Protein AF-A0A1J3FW39-F1 (afdb_monomer)

Organism: Noccaea caerulescens (NCBI:txid107243)

Solvent-accessible surface area (backbone atoms only — not comparable to full-atom values): 10938 Å² total; per-residue (Å²): 144,74,58,67,69,56,60,63,45,53,84,70,41,49,88,40,21,67,57,23,37,51,48,13,50,53,24,46,54,50,24,73,74,44,86,50,62,70,60,21,48,51,24,25,51,52,12,33,52,25,8,51,48,14,24,65,46,36,65,78,41,70,64,13,38,53,13,20,40,52,26,17,51,34,24,38,55,45,16,66,74,68,71,38,56,72,30,16,56,52,14,31,54,31,14,52,55,32,71,70,40,75,65,54,78,41,83,91,32,52,65,60,50,53,52,26,50,54,50,26,53,52,22,53,52,52,40,56,54,55,62,58,64,70,73,77,80,83,87,82,80,89,82,81,89,79,94,69,96,74,76,82,74,77,45,73,65,55,51,49,51,55,52,58,70,69,48,52,77,63,58,50,46,58,76,64,54,66,58,62,65,61,50,50,48,51,44,44,75,75,39,36,75,58,50,48,68,76,73,104

InterPro domains:
  IPR006866 Domain of unknown function DUF627, N-terminal [PF04781] (3-102)

Radius of gyration: 20.92 Å; Cα contacts (8 Å, |Δi|>4): 191; chains: 1; bounding box: 39×50×68 Å

Foldseek 3Di:
DPPVVVVVVLLQALVNLVVLLVQLVVLCVVLVVDPDLVSSLVSLVSSLVSLVSSCVSPVQDPSVLSSLLSNLVSLVVNCVSVVDLVSLVVSLVSLVSSLPRPVCVDPVNVVSVVSSVVSNVVSVVSNVVSVVVVPPPDDDDDDDDDDDDDDDPCPVVNVVVVVVVPDDPVRVVVVVPPVVVVVVVCCCVPCVVVVVVVPD

Secondary structure (DSSP, 8-state):
--SHHHHHHHTT-GGGHHHHHHHHHHHHHHHHH---HHHHHHHHHHHHHHHHHHHHHSTTSHHHHHHHHHHHHHHHHHHHHHT-HHHHHHHHHHHHHHHT-GGGGSGGGHHHHHHHHHHHHHHHHHHHHHHHHTTS-------------------HHHHHHHHHHHS-HHHHHHHH---HHHHHHHHHHHHHHHHHHHH-

pLDDT: mean 73.16, std 20.88, range [29.2, 98.25]

Mean predicted aligned error: 15.65 Å

Sequence (200 aa):
QTTEKTISAHGVNQLCSPHHLLQGEIFSDLAKKTEMKDIKCIYLFASIDAYSTCARLCPESLDAVKSLYGCARSLVDLGDELLMGKFYEKAVCKARRGLSLEVLKHQETCHLETQLKALMDLALGKIKIDGNAAVTVADTSSLANQMESGKKEDSSIDRLKKFWAKLDGKSKKELLVVDSKDLVNYIQNQFGDRVKRHFG

Nearest PDB structures (foldseek):
  7v6p-assembly1_A-2  TM=4.236E-01  e=1.534E-02  Homo sapiens
  7ue2-assembly1_A  TM=5.055E-01  e=1.812E+00  synthetic construct

Structure (mmCIF, N/CA/C/O backbone):
data_AF-A0A1J3FW39-F1
#
_entry.id   AF-A0A1J3FW39-F1
#
loop_
_atom_site.group_PDB
_atom_site.id
_atom_site.type_symbol
_atom_site.label_atom_id
_atom_site.label_alt_id
_atom_site.label_comp_id
_atom_site.label_asym_id
_atom_site.label_entity_id
_atom_site.label_seq_id
_atom_site.pdbx_PDB_ins_code
_atom_site.Cartn_x
_atom_site.Cartn_y
_atom_site.Cartn_z
_atom_site.occupancy
_atom_site.B_iso_or_equiv
_atom_site.auth_seq_id
_atom_site.auth_comp_id
_atom_site.auth_asym_id
_atom_site.auth_atom_id
_atom_site.pdbx_PDB_model_num
ATOM 1 N N . GLN A 1 1 ? -0.556 -33.654 -11.161 1.00 40.00 1 GLN A N 1
ATOM 2 C CA . GLN A 1 1 ? 0.014 -33.333 -9.833 1.00 40.00 1 GLN A CA 1
ATOM 3 C C . GLN A 1 1 ? 0.754 -31.995 -9.944 1.00 40.00 1 GLN A C 1
ATOM 5 O O . GLN A 1 1 ? 1.963 -31.928 -9.775 1.00 40.00 1 GLN A O 1
ATOM 10 N N . THR A 1 2 ? 0.032 -30.935 -10.330 1.00 43.62 2 THR A N 1
ATOM 11 C CA . THR A 1 2 ? 0.635 -29.762 -11.005 1.00 43.62 2 THR A CA 1
ATOM 12 C C . THR A 1 2 ? 0.120 -28.426 -10.464 1.00 43.62 2 THR A C 1
ATOM 14 O O . THR A 1 2 ? 0.403 -27.377 -11.027 1.00 43.62 2 THR A O 1
ATOM 17 N N . THR A 1 3 ? -0.643 -28.439 -9.373 1.00 51.19 3 THR A N 1
ATOM 18 C CA . THR A 1 3 ? -1.298 -27.239 -8.836 1.00 51.19 3 THR A CA 1
ATOM 19 C C . THR A 1 3 ? -0.599 -26.725 -7.580 1.00 51.19 3 THR A C 1
ATOM 21 O O . THR A 1 3 ? -0.259 -25.551 -7.527 1.00 51.19 3 THR A O 1
ATOM 24 N N . GLU A 1 4 ? -0.250 -27.584 -6.618 1.00 35.88 4 GLU A N 1
ATOM 25 C CA . GLU A 1 4 ? 0.394 -27.140 -5.366 1.00 35.88 4 GLU A CA 1
ATOM 26 C C . GLU A 1 4 ? 1.811 -26.579 -5.548 1.00 35.88 4 GLU A C 1
ATOM 28 O O . GLU A 1 4 ? 2.118 -25.512 -5.021 1.00 35.88 4 GLU A O 1
ATOM 33 N N . LYS A 1 5 ? 2.676 -27.238 -6.334 1.00 36.56 5 LYS A N 1
ATOM 34 C CA . LYS A 1 5 ? 4.047 -26.744 -6.579 1.00 36.56 5 LYS A CA 1
ATOM 35 C C . LYS A 1 5 ? 4.063 -25.413 -7.335 1.00 36.56 5 LYS A C 1
ATOM 37 O O . LYS A 1 5 ? 4.913 -24.569 -7.072 1.00 36.56 5 LYS A O 1
ATOM 42 N N . THR A 1 6 ? 3.107 -25.203 -8.233 1.00 38.84 6 THR A N 1
ATOM 43 C CA . THR A 1 6 ? 3.013 -23.996 -9.067 1.00 38.84 6 THR A CA 1
ATOM 44 C C . THR A 1 6 ? 2.452 -22.811 -8.277 1.00 38.84 6 THR A C 1
ATOM 46 O O . THR A 1 6 ? 2.928 -21.690 -8.447 1.00 38.84 6 THR A O 1
ATOM 49 N N . ILE A 1 7 ? 1.519 -23.072 -7.348 1.00 39.25 7 ILE A N 1
ATOM 50 C CA . ILE A 1 7 ? 1.029 -22.092 -6.362 1.00 39.25 7 ILE A CA 1
ATOM 51 C C . ILE A 1 7 ? 2.137 -21.739 -5.355 1.00 39.25 7 ILE A C 1
ATOM 53 O O . ILE A 1 7 ? 2.328 -20.570 -5.032 1.00 39.25 7 ILE A O 1
ATOM 57 N N . SER A 1 8 ? 2.923 -22.721 -4.9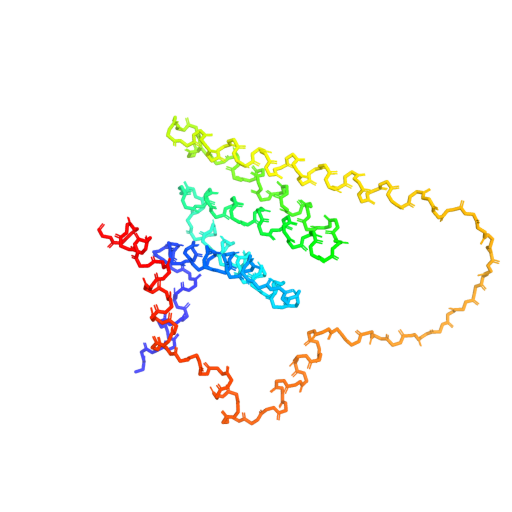02 1.00 38.97 8 SER A N 1
ATOM 58 C CA . SER A 1 8 ? 4.037 -22.498 -3.968 1.00 38.97 8 SER A CA 1
ATOM 59 C C . SER A 1 8 ? 5.196 -21.701 -4.591 1.00 38.97 8 SER A C 1
ATOM 61 O O . SER A 1 8 ? 5.814 -20.890 -3.904 1.00 38.97 8 SER A O 1
ATOM 63 N N . ALA A 1 9 ? 5.455 -21.862 -5.894 1.00 43.41 9 ALA A N 1
ATOM 64 C CA . ALA A 1 9 ? 6.489 -21.111 -6.610 1.00 43.41 9 ALA A CA 1
ATOM 65 C C . ALA A 1 9 ? 6.093 -19.654 -6.940 1.00 43.41 9 ALA A C 1
ATOM 67 O O . ALA A 1 9 ? 6.977 -18.824 -7.156 1.00 43.41 9 ALA A O 1
ATOM 68 N N . HIS A 1 10 ? 4.794 -19.318 -6.949 1.00 49.69 10 HIS A N 1
ATOM 69 C CA . HIS A 1 10 ? 4.312 -17.961 -7.261 1.00 49.69 10 HIS A CA 1
ATOM 70 C C . HIS A 1 10 ? 4.808 -16.898 -6.269 1.00 49.69 10 HIS A C 1
ATOM 72 O O . HIS A 1 10 ? 5.045 -15.765 -6.666 1.00 49.69 10 HIS A O 1
ATOM 78 N N . GLY A 1 11 ? 5.014 -17.253 -4.995 1.00 51.06 11 GLY A N 1
ATOM 79 C CA . GLY A 1 11 ? 5.425 -16.287 -3.966 1.00 51.06 11 GLY A CA 1
ATOM 80 C C . GLY A 1 11 ? 6.919 -15.939 -3.944 1.00 51.06 11 GLY A C 1
ATOM 81 O O . GLY A 1 11 ? 7.317 -15.037 -3.203 1.00 51.06 11 GLY A O 1
ATOM 82 N N . VAL A 1 12 ? 7.752 -16.663 -4.704 1.00 56.84 12 VAL A N 1
ATOM 83 C CA . VAL A 1 12 ? 9.228 -16.549 -4.660 1.00 56.84 12 VAL A CA 1
ATOM 84 C C . VAL A 1 12 ? 9.833 -16.269 -6.040 1.00 56.84 12 VAL A C 1
ATOM 86 O O . VAL A 1 12 ? 10.985 -15.852 -6.140 1.00 56.84 12 VAL A O 1
ATOM 89 N N . ASN A 1 13 ? 9.070 -16.459 -7.118 1.00 68.62 13 ASN A N 1
ATOM 90 C CA . ASN A 1 13 ? 9.534 -16.154 -8.464 1.00 68.62 13 ASN A CA 1
ATOM 91 C C . ASN A 1 13 ? 9.578 -14.636 -8.690 1.00 68.62 13 ASN A C 1
ATOM 93 O O . ASN A 1 13 ? 8.556 -13.958 -8.608 1.00 68.62 13 ASN A O 1
ATOM 97 N N . GLN A 1 14 ? 10.756 -14.107 -9.028 1.00 64.25 14 GLN A N 1
ATOM 98 C CA . GLN A 1 14 ? 10.946 -12.683 -9.321 1.00 64.25 14 GLN A CA 1
ATOM 99 C C . GLN A 1 14 ? 10.037 -12.191 -10.459 1.00 64.25 14 GLN A C 1
ATOM 101 O O . GLN A 1 14 ? 9.537 -11.070 -10.410 1.00 64.25 14 GLN A O 1
ATOM 106 N N . LEU A 1 15 ? 9.718 -13.060 -11.425 1.00 73.06 15 LEU A N 1
ATOM 107 C CA . LEU A 1 15 ? 8.803 -12.763 -12.533 1.00 73.06 15 LEU A CA 1
ATOM 108 C C . LEU A 1 15 ? 7.355 -12.505 -12.079 1.00 73.06 15 LEU A C 1
ATOM 110 O O . LEU A 1 15 ? 6.556 -11.970 -12.841 1.00 73.06 15 LEU A O 1
ATOM 114 N N . CYS A 1 16 ? 6.999 -12.857 -10.839 1.00 76.25 16 CYS A N 1
ATOM 115 C CA . CYS A 1 16 ? 5.688 -12.562 -10.263 1.00 76.25 16 CYS A CA 1
ATOM 116 C C . CYS A 1 16 ? 5.606 -11.160 -9.637 1.00 76.25 16 CYS A C 1
ATOM 118 O O . CYS A 1 16 ? 4.524 -10.749 -9.218 1.00 76.25 16 CYS A O 1
ATOM 120 N N . SER A 1 17 ? 6.711 -10.407 -9.597 1.00 76.25 17 SER A N 1
ATOM 121 C CA . SER A 1 17 ? 6.757 -9.048 -9.046 1.00 76.25 17 SER A CA 1
ATOM 122 C C . SER A 1 17 ? 5.687 -8.109 -9.642 1.00 76.25 17 SER A C 1
ATOM 124 O O . SER A 1 17 ? 4.937 -7.525 -8.853 1.00 76.25 17 SER A O 1
ATOM 126 N N . PRO A 1 18 ? 5.486 -8.028 -10.977 1.00 79.62 18 PRO A N 1
ATOM 127 C CA . PRO A 1 18 ? 4.442 -7.175 -11.557 1.00 79.62 18 PRO A CA 1
ATOM 128 C C . PRO A 1 18 ? 3.019 -7.581 -11.149 1.00 79.62 18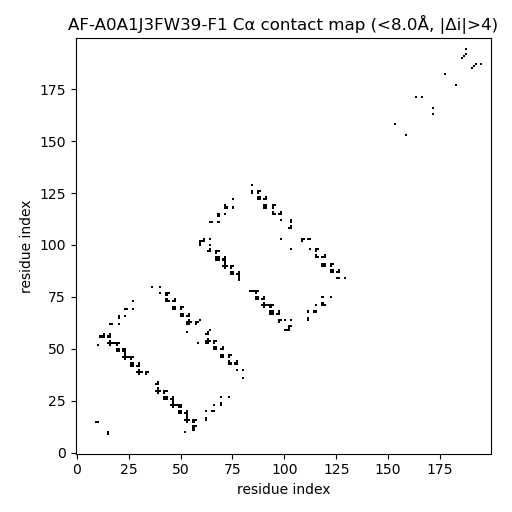 PRO A C 1
ATOM 130 O O . PRO A 1 18 ? 2.152 -6.725 -10.982 1.00 79.62 18 PRO A O 1
ATOM 133 N N . HIS A 1 19 ? 2.766 -8.877 -10.929 1.00 83.19 19 HIS A N 1
ATOM 134 C CA . HIS A 1 19 ? 1.464 -9.348 -10.446 1.00 83.19 19 HIS A CA 1
ATOM 135 C C . HIS A 1 19 ? 1.183 -8.849 -9.032 1.00 83.19 19 HIS A C 1
ATOM 137 O O . HIS A 1 19 ? 0.078 -8.396 -8.744 1.00 83.19 19 HIS A O 1
ATOM 143 N N . HIS A 1 20 ? 2.187 -8.895 -8.159 1.00 85.44 20 HIS A N 1
ATOM 144 C CA . HIS A 1 20 ? 2.065 -8.393 -6.797 1.00 85.44 20 HIS A CA 1
ATOM 145 C C . HIS A 1 20 ? 1.929 -6.866 -6.74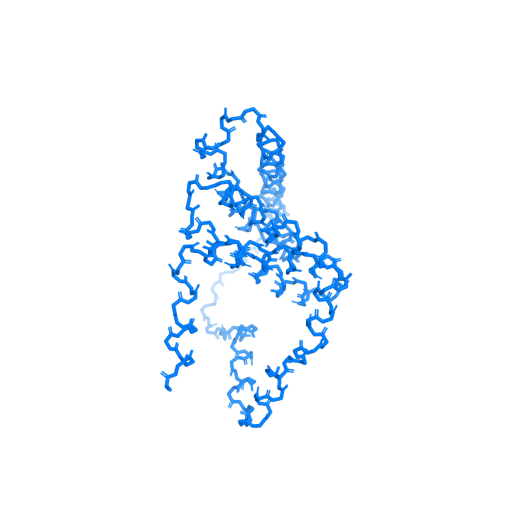4 1.00 85.44 20 HIS A C 1
ATOM 147 O O . HIS A 1 20 ? 1.168 -6.359 -5.920 1.00 85.44 20 HIS A O 1
ATOM 153 N N . LEU A 1 21 ? 2.592 -6.133 -7.647 1.00 86.25 21 LEU A N 1
ATOM 154 C CA . LEU A 1 21 ? 2.372 -4.693 -7.805 1.00 86.25 21 LEU A CA 1
ATOM 155 C C . LEU A 1 21 ? 0.907 -4.408 -8.168 1.00 86.25 21 LEU A C 1
ATOM 157 O O . LEU A 1 21 ? 0.236 -3.657 -7.462 1.00 86.25 21 LEU A O 1
ATOM 161 N N . LEU A 1 22 ? 0.388 -5.068 -9.208 1.00 86.69 22 LEU A N 1
ATOM 162 C CA . LEU A 1 22 ? -0.996 -4.898 -9.659 1.00 86.69 22 LEU A CA 1
ATOM 163 C C . LEU A 1 22 ? -2.018 -5.308 -8.586 1.00 86.69 22 LEU A C 1
ATOM 165 O O . LEU A 1 22 ? -3.021 -4.624 -8.396 1.00 86.69 22 LEU A O 1
ATOM 169 N N . GLN A 1 23 ? -1.775 -6.401 -7.859 1.00 85.62 23 GLN A N 1
ATOM 170 C CA . GLN A 1 23 ? -2.617 -6.803 -6.727 1.00 85.62 23 GLN A CA 1
ATOM 171 C C . GLN A 1 23 ? -2.670 -5.706 -5.659 1.00 85.62 23 GLN A C 1
ATOM 173 O O . GLN A 1 23 ? -3.753 -5.379 -5.172 1.00 85.62 23 GLN A O 1
ATOM 178 N N . GLY A 1 24 ? -1.521 -5.104 -5.336 1.00 88.75 24 GLY A N 1
ATOM 179 C CA . GLY A 1 24 ? -1.448 -3.958 -4.434 1.00 88.75 24 GLY A CA 1
ATOM 180 C C . GLY A 1 24 ? -2.291 -2.779 -4.919 1.00 88.75 24 GLY A C 1
ATOM 181 O O . GLY A 1 24 ? -3.056 -2.199 -4.145 1.00 88.75 24 GLY A O 1
ATOM 182 N N . GLU A 1 25 ? -2.217 -2.454 -6.211 1.00 92.75 25 GLU A N 1
ATOM 183 C CA . GLU A 1 25 ? -3.011 -1.376 -6.817 1.00 92.75 25 GLU A CA 1
ATOM 184 C C . GLU A 1 25 ? -4.513 -1.646 -6.729 1.00 92.75 25 GLU A C 1
ATOM 186 O O . GLU A 1 25 ? -5.268 -0.776 -6.288 1.00 92.75 25 GLU A O 1
ATOM 191 N N . ILE A 1 26 ? -4.939 -2.864 -7.074 1.00 90.75 26 ILE A N 1
ATOM 192 C CA . ILE A 1 26 ? -6.346 -3.278 -7.022 1.00 90.75 26 ILE A CA 1
ATOM 193 C C . ILE A 1 26 ? -6.881 -3.171 -5.595 1.00 90.75 26 ILE A C 1
ATOM 195 O O . ILE A 1 26 ? -7.941 -2.580 -5.383 1.00 90.75 26 ILE A O 1
ATOM 199 N N . PHE A 1 27 ? -6.158 -3.702 -4.606 1.00 91.75 27 PHE A N 1
ATOM 200 C CA . PHE A 1 27 ? -6.593 -3.628 -3.213 1.00 91.75 27 PHE A CA 1
ATOM 201 C C . PHE A 1 27 ? -6.604 -2.191 -2.685 1.00 91.75 27 PHE A C 1
ATOM 203 O O . PHE A 1 27 ? -7.550 -1.797 -2.006 1.00 91.75 27 PHE A O 1
ATOM 210 N N . SER A 1 28 ? -5.613 -1.373 -3.042 1.00 94.50 28 SER A N 1
ATOM 211 C CA . SER A 1 28 ? -5.602 0.047 -2.676 1.00 94.50 28 SER A CA 1
ATOM 212 C C . SER A 1 28 ? -6.797 0.803 -3.270 1.00 94.50 28 SER A C 1
ATOM 214 O O . SER A 1 28 ? -7.413 1.620 -2.586 1.00 94.50 28 SER A O 1
ATOM 216 N N . ASP A 1 29 ? -7.169 0.521 -4.519 1.00 94.50 29 ASP A N 1
ATOM 217 C CA . ASP A 1 29 ? -8.331 1.149 -5.152 1.00 94.50 29 ASP A CA 1
ATOM 218 C C . ASP A 1 29 ? -9.658 0.614 -4.591 1.00 94.50 29 ASP A C 1
ATOM 220 O O . ASP A 1 29 ? -10.600 1.388 -4.422 1.00 94.50 29 ASP A O 1
ATOM 224 N N . LEU A 1 30 ? -9.735 -0.670 -4.228 1.00 89.62 30 LEU A N 1
ATOM 225 C CA . LEU A 1 30 ? -10.886 -1.234 -3.513 1.00 89.62 30 LEU A CA 1
ATOM 226 C C . LEU A 1 30 ? -11.075 -0.589 -2.136 1.00 89.62 30 LEU A C 1
ATOM 228 O O . LEU A 1 30 ? -12.206 -0.264 -1.782 1.00 89.62 30 LEU A O 1
ATOM 232 N N . ALA A 1 31 ? -9.990 -0.336 -1.397 1.00 93.31 31 ALA A N 1
ATOM 233 C CA . ALA A 1 31 ? -10.036 0.352 -0.107 1.00 93.31 31 ALA A CA 1
ATOM 234 C C . ALA A 1 31 ? -10.666 1.752 -0.213 1.00 93.31 31 ALA A C 1
ATOM 236 O O . ALA A 1 31 ? -11.471 2.130 0.633 1.00 93.31 31 ALA A O 1
ATOM 237 N N . LYS A 1 32 ? -10.368 2.505 -1.279 1.00 94.12 32 LYS A N 1
ATOM 238 C CA . LYS A 1 32 ? -10.971 3.833 -1.503 1.00 94.12 32 LYS A CA 1
ATOM 239 C C . LYS A 1 32 ? -12.459 3.787 -1.830 1.00 94.12 32 LYS A C 1
ATOM 241 O O . LYS A 1 32 ? -13.154 4.761 -1.583 1.00 94.12 32 LYS A O 1
ATOM 246 N N . LYS A 1 33 ? -12.921 2.707 -2.466 1.00 93.62 33 LYS A N 1
ATOM 247 C CA . LYS A 1 33 ? -14.305 2.571 -2.947 1.00 93.62 33 LYS A CA 1
ATOM 248 C C . LYS A 1 33 ? -15.267 2.072 -1.870 1.00 93.62 33 LYS A C 1
ATOM 250 O O . LYS A 1 33 ? -16.475 2.161 -2.056 1.00 93.62 33 LYS A O 1
ATOM 255 N N . THR A 1 34 ? -14.754 1.483 -0.792 1.00 89.38 34 THR A N 1
ATOM 256 C CA . THR A 1 34 ? -15.583 0.946 0.289 1.00 89.38 34 THR A CA 1
ATOM 257 C C . THR A 1 34 ? -15.757 1.961 1.413 1.00 89.38 34 THR A C 1
ATOM 259 O O . THR A 1 34 ? -14.785 2.491 1.947 1.00 89.38 34 THR A O 1
ATOM 262 N N . GLU A 1 35 ? -17.002 2.152 1.842 1.00 90.94 35 GLU A N 1
ATOM 263 C CA . GLU A 1 35 ? -17.336 2.966 3.020 1.00 90.94 35 GLU A CA 1
ATOM 264 C C . GLU A 1 35 ? -17.237 2.165 4.327 1.00 90.94 35 GLU A C 1
ATOM 266 O O . GLU A 1 35 ? -17.096 2.723 5.414 1.00 90.94 35 GLU A O 1
ATOM 271 N N . MET A 1 36 ? -17.276 0.830 4.246 1.00 87.25 36 MET A N 1
ATOM 272 C CA . MET A 1 36 ? -17.167 -0.021 5.428 1.00 87.25 36 MET A CA 1
ATOM 273 C C . MET A 1 36 ? -15.722 -0.081 5.916 1.00 87.25 36 MET A C 1
ATOM 275 O O . MET A 1 36 ? -14.861 -0.677 5.262 1.00 87.25 36 MET A O 1
ATOM 279 N N . LYS A 1 37 ? -15.484 0.497 7.096 1.00 86.50 37 LYS A N 1
ATOM 280 C CA . LYS A 1 37 ? -14.167 0.621 7.731 1.00 86.50 37 LYS A CA 1
ATOM 281 C C . LYS A 1 37 ? -13.412 -0.705 7.856 1.00 86.50 37 LYS A C 1
ATOM 283 O O . LYS A 1 37 ? -12.251 -0.785 7.469 1.00 86.50 37 LYS A O 1
ATOM 288 N N . ASP A 1 38 ? -14.065 -1.762 8.333 1.00 78.31 38 ASP A N 1
ATOM 289 C CA . ASP A 1 38 ? -13.407 -3.063 8.513 1.00 78.31 38 ASP A CA 1
ATOM 290 C C . ASP A 1 38 ? -12.946 -3.659 7.177 1.00 78.31 38 ASP A C 1
ATOM 292 O O . ASP A 1 38 ? -11.820 -4.146 7.058 1.00 78.31 38 ASP A O 1
ATOM 296 N N . ILE A 1 39 ? -13.783 -3.553 6.140 1.00 83.12 39 ILE A N 1
ATOM 297 C CA . ILE A 1 39 ? -13.438 -4.011 4.789 1.00 83.12 39 ILE A CA 1
ATOM 298 C C . ILE A 1 39 ? -12.327 -3.143 4.191 1.00 83.12 39 ILE A C 1
ATOM 300 O O . ILE A 1 39 ? -11.398 -3.673 3.579 1.00 83.12 39 ILE A O 1
ATOM 304 N N . LYS A 1 40 ? -12.368 -1.826 4.417 1.00 91.94 40 LYS A N 1
ATOM 305 C CA . LYS A 1 40 ? -11.301 -0.911 4.007 1.00 91.94 40 LYS A CA 1
ATOM 306 C C . LYS A 1 40 ? -9.959 -1.332 4.600 1.00 91.94 40 LYS A C 1
ATOM 308 O O . LYS A 1 40 ? -8.993 -1.494 3.858 1.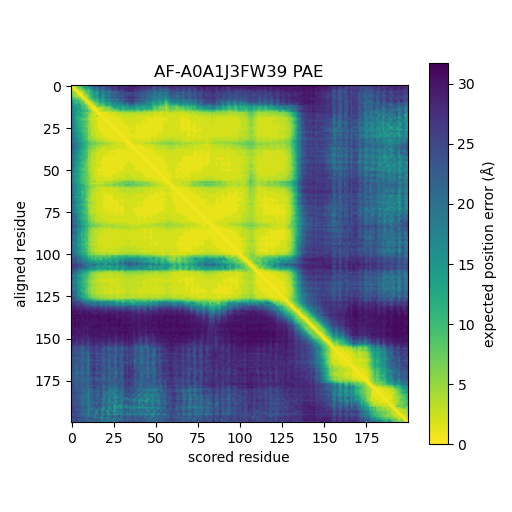00 91.94 40 LYS A O 1
ATOM 313 N N . CYS A 1 41 ? -9.910 -1.589 5.907 1.00 80.12 41 CYS A N 1
ATOM 314 C CA . CYS A 1 41 ? -8.709 -2.064 6.588 1.00 80.12 41 CYS A CA 1
ATOM 315 C C . CYS A 1 41 ? -8.205 -3.392 6.008 1.00 80.12 41 CYS A C 1
ATOM 317 O O . CYS A 1 41 ? -7.004 -3.536 5.788 1.00 80.12 41 CYS A O 1
ATOM 319 N N . ILE A 1 42 ? -9.098 -4.344 5.711 1.00 87.94 42 ILE A N 1
ATOM 320 C CA . ILE A 1 42 ? -8.729 -5.620 5.072 1.00 87.94 42 ILE A CA 1
ATOM 321 C C . ILE A 1 42 ? -8.062 -5.377 3.714 1.00 87.94 42 ILE A C 1
ATOM 323 O O . ILE A 1 42 ? -6.989 -5.926 3.454 1.00 87.94 42 ILE A O 1
ATOM 327 N N . TYR A 1 43 ? -8.648 -4.527 2.870 1.00 91.12 43 TYR A N 1
ATOM 328 C CA . TYR A 1 43 ? -8.054 -4.183 1.580 1.00 91.12 43 TYR A CA 1
ATOM 329 C C . TYR A 1 43 ? -6.720 -3.447 1.730 1.00 91.12 43 TYR A C 1
ATOM 331 O O . TYR A 1 43 ? -5.770 -3.758 1.017 1.00 91.12 43 TYR A O 1
ATOM 339 N N . LEU A 1 44 ? -6.587 -2.536 2.694 1.00 88.69 44 LEU A N 1
ATOM 340 C CA . LEU A 1 44 ? -5.312 -1.869 2.968 1.00 88.69 44 LEU A CA 1
ATOM 341 C C . LEU A 1 44 ? -4.234 -2.861 3.430 1.00 88.69 44 LEU A C 1
ATOM 343 O O . LEU A 1 44 ? -3.104 -2.789 2.951 1.00 88.69 44 LEU A O 1
ATOM 347 N N . PHE A 1 45 ? -4.567 -3.831 4.287 1.00 90.88 45 PHE A N 1
ATOM 348 C CA . PHE A 1 45 ? -3.632 -4.896 4.667 1.00 90.88 45 PHE A CA 1
ATOM 349 C C . PHE A 1 45 ? -3.213 -5.754 3.471 1.00 90.88 45 PHE A C 1
ATOM 351 O O . PHE A 1 45 ? -2.019 -6.001 3.297 1.00 90.88 45 PHE A O 1
ATOM 358 N N . ALA A 1 46 ? -4.166 -6.166 2.632 1.00 88.44 46 ALA A N 1
ATOM 359 C CA . ALA A 1 46 ? -3.883 -6.947 1.429 1.00 88.44 46 ALA A CA 1
ATOM 360 C C . ALA A 1 46 ? -3.005 -6.166 0.434 1.00 88.44 46 ALA A C 1
ATOM 362 O O . ALA A 1 46 ? -2.057 -6.712 -0.129 1.00 88.44 46 ALA A O 1
ATOM 363 N N . SER A 1 47 ? -3.263 -4.864 0.287 1.00 94.06 47 SER A N 1
ATOM 364 C CA . SER A 1 47 ? -2.447 -3.940 -0.503 1.00 94.06 47 SER A CA 1
ATOM 365 C C . SER A 1 47 ? -0.999 -3.889 0.001 1.00 94.06 47 SER A C 1
ATOM 367 O O . SER A 1 47 ? -0.053 -4.075 -0.767 1.00 94.06 47 SER A O 1
ATOM 369 N N . ILE A 1 48 ? -0.810 -3.701 1.313 1.00 92.69 48 ILE A N 1
ATOM 370 C CA . ILE A 1 48 ? 0.516 -3.638 1.948 1.00 92.69 48 ILE A CA 1
ATOM 371 C C . ILE A 1 48 ? 1.294 -4.946 1.761 1.00 92.69 48 ILE A C 1
ATOM 373 O O . ILE A 1 48 ? 2.503 -4.897 1.506 1.00 92.69 48 ILE A O 1
ATOM 377 N N . ASP A 1 49 ? 0.633 -6.096 1.903 1.00 89.56 49 ASP A N 1
ATOM 378 C CA . ASP A 1 49 ? 1.263 -7.409 1.732 1.00 89.56 49 ASP A CA 1
ATOM 379 C C . ASP A 1 49 ? 1.718 -7.640 0.285 1.00 89.56 49 ASP A C 1
ATOM 381 O O . ASP A 1 49 ? 2.880 -7.988 0.041 1.00 89.56 49 ASP A O 1
ATOM 385 N N . ALA A 1 50 ? 0.842 -7.342 -0.678 1.00 86.31 50 ALA A N 1
ATOM 386 C CA . ALA A 1 50 ? 1.132 -7.481 -2.098 1.00 86.31 50 ALA A CA 1
ATOM 387 C C . ALA A 1 50 ? 2.314 -6.592 -2.519 1.00 86.31 50 ALA A C 1
ATOM 389 O O . ALA A 1 50 ? 3.325 -7.094 -3.017 1.00 86.31 50 ALA A O 1
ATOM 390 N N . TYR A 1 51 ? 2.271 -5.294 -2.206 1.00 93.50 51 TYR A N 1
ATOM 391 C CA . TYR A 1 51 ? 3.391 -4.395 -2.492 1.00 93.50 51 TYR A CA 1
ATOM 392 C C . TYR A 1 51 ? 4.682 -4.807 -1.768 1.00 93.50 51 TYR A C 1
ATOM 394 O O . TYR A 1 51 ? 5.769 -4.752 -2.346 1.00 93.50 51 TYR A O 1
ATOM 402 N N . SER A 1 52 ? 4.599 -5.247 -0.507 1.00 87.75 52 SER A N 1
ATOM 403 C CA . SER A 1 52 ? 5.785 -5.704 0.233 1.00 87.75 52 SER A CA 1
ATOM 404 C C . SER A 1 52 ? 6.415 -6.936 -0.412 1.00 87.75 52 SER A C 1
ATOM 406 O O . SER A 1 52 ? 7.642 -7.060 -0.415 1.00 87.75 52 SER A O 1
ATOM 408 N N . THR A 1 53 ? 5.597 -7.826 -0.972 1.00 86.88 53 THR A N 1
ATOM 409 C CA . THR A 1 53 ? 6.069 -8.993 -1.718 1.00 86.88 53 THR A CA 1
ATOM 410 C C . THR A 1 53 ? 6.706 -8.589 -3.045 1.00 86.88 53 THR A C 1
ATOM 412 O O . THR A 1 53 ? 7.825 -9.023 -3.311 1.00 86.88 53 THR A O 1
ATOM 415 N N . CYS A 1 54 ? 6.089 -7.691 -3.820 1.00 86.19 54 CYS A N 1
ATOM 416 C CA . CYS A 1 54 ? 6.689 -7.147 -5.046 1.00 86.19 54 CYS A CA 1
ATOM 417 C C . CYS A 1 54 ? 8.073 -6.525 -4.778 1.00 86.19 54 CYS A C 1
ATOM 419 O O . CYS A 1 54 ? 9.075 -6.941 -5.364 1.00 86.19 54 CYS A O 1
ATOM 421 N N . ALA A 1 55 ? 8.165 -5.614 -3.802 1.00 89.06 55 ALA A N 1
ATOM 422 C CA . ALA A 1 55 ? 9.425 -4.965 -3.439 1.00 89.06 55 ALA A CA 1
ATOM 423 C C . ALA A 1 55 ? 10.494 -5.945 -2.916 1.00 89.06 55 ALA A C 1
ATOM 425 O O . ALA A 1 55 ? 11.685 -5.651 -2.987 1.00 89.06 55 ALA A O 1
ATOM 426 N N . ARG A 1 56 ? 10.095 -7.099 -2.364 1.00 88.12 56 ARG A N 1
ATOM 427 C CA . ARG A 1 56 ? 11.023 -8.160 -1.940 1.00 88.12 56 ARG A CA 1
ATOM 428 C C . ARG A 1 56 ? 11.542 -8.972 -3.125 1.00 88.12 56 ARG A C 1
ATOM 430 O O . ARG A 1 56 ? 12.700 -9.372 -3.104 1.00 88.12 56 ARG A O 1
ATOM 437 N N . LEU A 1 57 ? 10.692 -9.234 -4.114 1.00 81.06 57 LEU A N 1
ATOM 438 C CA . LEU A 1 57 ? 11.024 -10.058 -5.275 1.00 81.06 57 LEU A CA 1
ATOM 439 C C . LEU A 1 57 ? 11.996 -9.352 -6.228 1.00 81.06 57 LEU A C 1
ATOM 441 O O . LEU A 1 57 ? 12.921 -9.992 -6.718 1.00 81.06 57 LEU A O 1
ATOM 445 N N . CYS A 1 58 ? 11.836 -8.043 -6.442 1.00 84.25 58 CYS A N 1
ATOM 446 C CA . CYS A 1 58 ? 12.693 -7.270 -7.351 1.00 84.25 58 CYS A CA 1
ATOM 447 C C . CYS A 1 58 ? 13.212 -5.973 -6.698 1.00 84.25 58 CYS A C 1
ATOM 449 O O . CYS A 1 58 ? 12.839 -4.887 -7.141 1.00 84.25 58 CYS A O 1
ATOM 451 N N . PRO A 1 59 ? 14.070 -6.052 -5.664 1.00 84.06 59 PRO A N 1
ATOM 452 C CA . PRO A 1 59 ? 14.360 -4.949 -4.738 1.00 84.06 59 PRO A CA 1
ATOM 453 C C . PRO A 1 59 ? 15.025 -3.707 -5.342 1.00 84.06 59 PRO A C 1
ATOM 455 O O . PRO A 1 59 ? 14.915 -2.635 -4.754 1.00 84.06 59 PRO A O 1
ATOM 458 N N . GLU A 1 60 ? 15.680 -3.829 -6.495 1.00 86.12 60 GLU A N 1
ATOM 459 C CA . GLU A 1 60 ? 16.389 -2.729 -7.172 1.00 86.12 60 GLU A CA 1
ATOM 460 C C . GLU A 1 60 ? 15.667 -2.248 -8.439 1.00 86.12 60 GLU A C 1
ATOM 462 O O . GLU A 1 60 ? 16.188 -1.438 -9.199 1.00 86.12 60 GLU A O 1
ATOM 467 N N . SER A 1 61 ? 14.452 -2.745 -8.680 1.00 87.81 61 SER A N 1
ATOM 468 C CA . SER A 1 61 ? 13.657 -2.379 -9.851 1.00 87.81 61 SER A CA 1
ATOM 469 C C . SER A 1 61 ? 12.825 -1.114 -9.624 1.00 87.81 61 SER A C 1
ATOM 471 O O . SER A 1 61 ? 12.500 -0.740 -8.493 1.00 87.81 61 SER A O 1
ATOM 473 N N . LEU A 1 62 ? 12.377 -0.502 -10.722 1.00 89.12 62 LEU A N 1
ATOM 474 C CA . LEU A 1 62 ? 11.364 0.553 -10.675 1.00 89.12 62 LEU A CA 1
ATOM 475 C C . LEU A 1 62 ? 10.063 0.075 -10.007 1.00 89.12 62 LEU A C 1
ATOM 477 O O . LEU A 1 62 ? 9.421 0.838 -9.286 1.00 89.12 62 LEU A O 1
ATOM 481 N N . ASP A 1 63 ? 9.699 -1.194 -10.181 1.00 88.31 63 ASP A N 1
ATOM 482 C CA . ASP A 1 63 ? 8.512 -1.774 -9.552 1.00 88.31 63 ASP A CA 1
ATOM 483 C C . ASP A 1 63 ? 8.658 -1.899 -8.032 1.00 88.31 63 ASP A C 1
ATOM 485 O O . ASP A 1 63 ? 7.673 -1.733 -7.307 1.00 88.31 63 ASP A O 1
ATOM 489 N N . ALA A 1 64 ? 9.879 -2.088 -7.516 1.00 90.69 64 ALA A N 1
ATOM 490 C CA . ALA A 1 64 ? 10.127 -1.986 -6.080 1.00 90.69 64 ALA A CA 1
ATOM 491 C C . ALA A 1 64 ? 9.927 -0.561 -5.567 1.00 90.69 64 ALA A C 1
ATOM 493 O O . ALA A 1 64 ? 9.325 -0.391 -4.508 1.00 90.69 64 ALA A O 1
ATOM 494 N N . VAL A 1 65 ? 10.356 0.465 -6.310 1.00 93.12 65 VAL A N 1
ATOM 495 C CA . VAL A 1 65 ? 10.102 1.868 -5.939 1.00 93.12 65 VAL A CA 1
ATOM 496 C C . VAL A 1 65 ? 8.598 2.158 -5.920 1.00 93.12 65 VAL A C 1
ATOM 498 O O . VAL A 1 65 ? 8.086 2.659 -4.915 1.00 93.12 65 VAL A O 1
ATOM 501 N N . LYS A 1 66 ? 7.870 1.780 -6.982 1.00 93.88 66 LYS A N 1
ATOM 502 C CA . LYS A 1 66 ? 6.402 1.909 -7.056 1.00 93.88 66 LYS A CA 1
ATOM 503 C C . LYS A 1 66 ? 5.712 1.171 -5.909 1.00 93.88 66 LYS A C 1
ATOM 505 O O . LYS A 1 66 ? 4.799 1.706 -5.285 1.00 93.88 66 LYS A O 1
ATOM 510 N N . SER A 1 67 ? 6.186 -0.025 -5.577 1.00 94.12 67 SER A N 1
ATOM 511 C CA . SER A 1 67 ? 5.650 -0.814 -4.468 1.00 94.12 67 SER A CA 1
ATOM 512 C C . SER A 1 67 ? 5.950 -0.210 -3.103 1.00 94.12 67 SER A C 1
ATOM 514 O O . SER A 1 67 ? 5.103 -0.243 -2.214 1.00 94.12 67 SER A O 1
ATOM 516 N N . LEU A 1 68 ? 7.130 0.375 -2.904 1.00 95.75 68 LEU A N 1
ATOM 517 C CA . LEU A 1 68 ? 7.464 1.079 -1.664 1.00 95.75 68 LEU A CA 1
ATOM 518 C C . LEU A 1 68 ? 6.607 2.338 -1.497 1.00 95.75 68 LEU A C 1
ATOM 520 O O . LEU A 1 68 ? 6.137 2.598 -0.387 1.00 95.75 68 LEU A O 1
ATOM 524 N N . TYR A 1 69 ? 6.324 3.046 -2.593 1.00 96.44 69 TYR A N 1
ATOM 525 C CA . TYR A 1 69 ? 5.337 4.127 -2.629 1.00 96.44 69 TYR A CA 1
ATOM 526 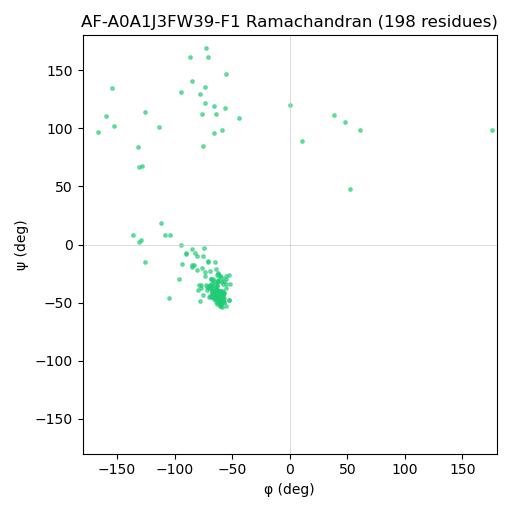C C . TYR A 1 69 ? 3.930 3.623 -2.263 1.00 96.44 69 TYR A C 1
ATOM 528 O O . TYR A 1 69 ? 3.307 4.151 -1.339 1.00 96.44 69 TYR A O 1
ATOM 536 N N . GLY A 1 70 ? 3.455 2.556 -2.913 1.00 96.75 70 GLY A N 1
ATOM 537 C CA . GLY A 1 70 ? 2.148 1.948 -2.641 1.00 96.75 70 GLY A CA 1
ATOM 538 C C . GLY A 1 70 ? 2.000 1.444 -1.199 1.00 96.75 70 GLY A C 1
ATOM 539 O O . GLY A 1 70 ? 0.966 1.674 -0.562 1.00 96.75 70 GLY A O 1
ATOM 540 N N . CYS A 1 71 ? 3.058 0.837 -0.647 1.00 96.88 71 CYS A N 1
ATOM 541 C CA . CYS A 1 71 ? 3.158 0.464 0.766 1.00 96.88 71 CYS A CA 1
ATOM 542 C C . CYS A 1 71 ? 3.021 1.683 1.673 1.00 96.88 71 CYS A C 1
ATOM 544 O O . CYS A 1 71 ? 2.209 1.662 2.593 1.00 96.88 71 CYS A O 1
ATOM 546 N N . ALA A 1 72 ? 3.837 2.718 1.443 1.00 97.69 72 ALA A N 1
ATOM 547 C CA . ALA A 1 72 ? 3.853 3.910 2.280 1.00 97.69 72 ALA A CA 1
ATOM 548 C C . ALA A 1 72 ? 2.479 4.583 2.293 1.00 97.69 72 ALA A C 1
ATOM 550 O O . ALA A 1 72 ? 1.958 4.867 3.367 1.00 97.69 72 ALA A O 1
ATOM 551 N N . ARG A 1 73 ? 1.848 4.740 1.124 1.00 98.25 73 ARG A N 1
ATOM 552 C CA . ARG A 1 73 ? 0.503 5.311 1.029 1.00 98.25 73 ARG A CA 1
ATOM 553 C C . ARG A 1 73 ? -0.535 4.474 1.771 1.00 98.25 73 ARG A C 1
ATOM 555 O O . ARG A 1 73 ? -1.243 5.005 2.613 1.00 98.25 73 ARG A O 1
ATOM 562 N N . SER A 1 74 ? -0.571 3.164 1.522 1.00 97.56 74 SER A N 1
ATOM 563 C CA . SER A 1 74 ? -1.540 2.275 2.180 1.00 97.56 74 SER A CA 1
ATOM 564 C C . SER A 1 74 ? -1.352 2.235 3.702 1.00 97.56 74 SER A C 1
ATOM 566 O O . SER A 1 74 ? -2.315 2.055 4.436 1.00 97.56 74 SER A O 1
ATOM 568 N N . LEU A 1 75 ? -0.118 2.408 4.189 1.00 96.75 75 LEU A N 1
ATOM 569 C CA . LEU A 1 75 ? 0.185 2.512 5.618 1.00 96.75 75 LEU A CA 1
ATOM 570 C C . LEU A 1 75 ? -0.276 3.843 6.223 1.00 96.75 75 LEU A C 1
ATOM 572 O O . LEU A 1 75 ? -0.738 3.835 7.360 1.00 96.75 75 LEU A O 1
ATOM 576 N N . VAL A 1 76 ? -0.175 4.959 5.494 1.00 97.69 76 VAL A N 1
ATOM 577 C CA . VAL A 1 76 ? -0.765 6.236 5.933 1.00 97.69 76 VAL A CA 1
ATOM 578 C C . VAL A 1 76 ? -2.281 6.102 6.022 1.00 97.69 76 VAL A C 1
ATOM 580 O O . VAL A 1 76 ? -2.832 6.360 7.088 1.00 97.69 76 VAL A O 1
ATOM 583 N N . ASP A 1 77 ? -2.923 5.602 4.963 1.00 96.94 77 ASP A N 1
ATOM 584 C CA . ASP A 1 77 ? -4.376 5.395 4.925 1.00 96.94 77 ASP A CA 1
ATOM 585 C C . ASP A 1 77 ? -4.828 4.472 6.077 1.00 96.94 77 ASP A C 1
ATOM 587 O O . ASP A 1 77 ? -5.806 4.741 6.768 1.00 96.94 77 ASP A O 1
ATOM 591 N N . LEU A 1 78 ? -4.076 3.401 6.356 1.00 90.50 78 LEU A N 1
ATOM 592 C CA . LEU A 1 78 ? -4.375 2.485 7.460 1.00 90.50 78 LEU A CA 1
ATOM 593 C C . LEU A 1 78 ? -4.157 3.128 8.838 1.00 90.50 78 LEU A C 1
ATOM 595 O O . LEU A 1 78 ? -4.883 2.819 9.783 1.00 90.50 78 LEU A O 1
ATOM 599 N N . GLY A 1 79 ? -3.156 4.001 8.960 1.00 90.38 79 GLY A N 1
ATOM 600 C CA . GLY A 1 79 ? -2.930 4.809 10.154 1.00 90.38 79 GLY A CA 1
ATOM 601 C C . GLY A 1 79 ? -4.091 5.758 10.428 1.00 90.38 79 GLY A C 1
ATOM 602 O O . GLY A 1 79 ? -4.519 5.843 11.578 1.00 90.38 79 GLY A O 1
ATOM 603 N N . ASP A 1 80 ? -4.634 6.387 9.383 1.00 93.50 80 ASP A N 1
ATOM 604 C CA . ASP A 1 80 ? -5.800 7.270 9.470 1.00 93.50 80 ASP A CA 1
ATOM 605 C C . ASP A 1 80 ? -7.056 6.492 9.883 1.00 93.50 80 ASP A C 1
ATOM 607 O O . ASP A 1 80 ? -7.781 6.908 10.787 1.00 93.50 80 ASP A O 1
ATOM 611 N N . GLU A 1 81 ? -7.289 5.322 9.285 1.00 88.94 81 GLU A N 1
ATOM 612 C CA . GLU A 1 81 ? -8.449 4.493 9.621 1.00 88.94 81 GLU A CA 1
ATOM 613 C C . GLU A 1 81 ? -8.359 3.928 11.046 1.00 88.94 81 GLU A C 1
ATOM 615 O O . GLU A 1 81 ? -9.336 3.953 11.796 1.00 88.94 81 GLU A O 1
ATOM 620 N N . LEU A 1 82 ? -7.198 3.423 11.466 1.00 85.31 82 LEU A N 1
ATOM 621 C CA . LEU A 1 82 ? -7.047 2.779 12.776 1.00 85.31 82 LEU A CA 1
ATOM 622 C C . LEU A 1 82 ? -6.643 3.736 13.903 1.00 85.31 82 LEU A C 1
ATOM 624 O O . LEU A 1 82 ? -6.639 3.311 15.056 1.00 85.31 82 LEU A O 1
ATOM 628 N N . LEU A 1 83 ? -6.313 4.991 13.584 1.00 85.81 83 LEU A N 1
ATOM 629 C CA . LEU A 1 83 ? -5.777 5.986 14.520 1.00 85.81 83 LEU A CA 1
ATOM 630 C C . LEU A 1 83 ? -4.562 5.452 15.295 1.00 85.81 83 LEU A C 1
ATOM 632 O O . LEU A 1 83 ? -4.504 5.529 16.518 1.00 85.81 83 LEU A O 1
ATOM 636 N N . MET A 1 84 ? -3.597 4.853 14.585 1.00 82.06 84 MET A N 1
ATOM 637 C CA . MET A 1 84 ? -2.391 4.302 15.217 1.00 82.06 84 MET A CA 1
ATOM 638 C C . MET A 1 84 ? -1.103 4.849 14.597 1.00 82.06 84 MET A C 1
ATOM 640 O O . MET A 1 84 ? -0.740 4.470 13.476 1.00 82.06 84 MET A O 1
ATOM 644 N N . GLY A 1 85 ? -0.339 5.617 15.384 1.00 82.50 85 GLY A N 1
ATOM 645 C CA . GLY A 1 85 ? 0.937 6.214 14.981 1.00 82.50 85 GLY A CA 1
ATOM 646 C C . GLY A 1 85 ? 1.959 5.242 14.385 1.00 82.50 85 GLY A C 1
ATOM 647 O O . GLY A 1 85 ? 2.652 5.564 13.418 1.00 82.50 85 GLY A O 1
ATOM 648 N N . LYS A 1 86 ? 1.974 3.993 14.871 1.00 85.81 86 LYS A N 1
ATOM 649 C CA . LYS A 1 86 ? 2.873 2.924 14.392 1.00 85.81 86 LYS A CA 1
ATOM 650 C C . LYS A 1 86 ? 2.790 2.668 12.881 1.00 85.81 86 LYS A C 1
ATOM 652 O O . LYS A 1 86 ? 3.739 2.151 12.289 1.00 85.81 86 LYS A O 1
ATOM 657 N N . PHE A 1 87 ? 1.648 2.944 12.245 1.00 85.44 87 PHE A N 1
ATOM 658 C CA . PHE A 1 87 ? 1.513 2.764 10.799 1.00 85.44 87 PHE A CA 1
ATOM 659 C C . PHE A 1 87 ? 2.153 3.919 10.026 1.00 85.44 87 PHE A C 1
ATOM 661 O O . PHE A 1 87 ? 2.804 3.657 9.015 1.00 85.44 87 PHE A O 1
ATOM 668 N N . TYR A 1 88 ? 2.100 5.149 10.544 1.00 92.62 88 TYR A N 1
ATOM 669 C CA . TYR A 1 88 ? 2.844 6.277 9.978 1.00 92.62 88 TYR A CA 1
ATOM 670 C C . TYR A 1 88 ? 4.358 6.060 10.088 1.00 92.62 88 TYR A C 1
ATOM 672 O O . TYR A 1 88 ? 5.076 6.278 9.116 1.00 92.62 88 TYR A O 1
ATOM 680 N N . GLU A 1 89 ? 4.854 5.543 11.216 1.00 91.12 89 GLU A N 1
ATOM 681 C CA . GLU A 1 89 ? 6.278 5.194 11.369 1.00 91.12 89 GLU A CA 1
ATOM 682 C C . GLU A 1 89 ? 6.727 4.188 10.302 1.00 91.12 89 GLU A C 1
ATOM 684 O O . GLU A 1 89 ? 7.738 4.377 9.619 1.00 91.12 89 GLU A O 1
ATOM 689 N N . LYS A 1 90 ? 5.924 3.139 10.088 1.00 91.94 90 LYS A N 1
ATOM 690 C CA . LYS A 1 90 ? 6.174 2.164 9.021 1.00 91.94 90 LYS A CA 1
ATOM 691 C C . LYS A 1 90 ? 6.107 2.807 7.637 1.00 91.94 90 LYS A C 1
ATOM 693 O O . LYS A 1 90 ? 6.919 2.446 6.783 1.00 91.94 90 LYS A O 1
ATOM 698 N N . ALA A 1 91 ? 5.181 3.739 7.404 1.00 94.62 91 ALA A N 1
ATOM 699 C CA . ALA A 1 91 ? 5.086 4.466 6.142 1.00 94.62 91 ALA A CA 1
ATOM 700 C C . ALA A 1 91 ? 6.367 5.264 5.862 1.00 94.62 91 ALA A C 1
ATOM 702 O O . ALA A 1 91 ? 6.922 5.145 4.769 1.00 94.62 91 ALA A O 1
ATOM 703 N N . VAL A 1 92 ? 6.899 5.972 6.867 1.00 96.44 92 VAL A N 1
ATOM 704 C CA . VAL A 1 92 ? 8.190 6.679 6.786 1.00 96.44 92 VAL A CA 1
ATOM 705 C C . VAL A 1 92 ? 9.317 5.714 6.431 1.00 96.44 92 VAL A C 1
ATOM 707 O O . VAL A 1 92 ? 10.100 5.997 5.524 1.00 96.44 92 VAL A O 1
ATOM 710 N N . CYS A 1 93 ? 9.396 4.552 7.088 1.00 93.50 93 CYS A N 1
ATOM 711 C CA . CYS A 1 93 ? 10.419 3.551 6.777 1.00 93.50 93 CYS A CA 1
ATOM 712 C C . CYS A 1 93 ? 10.341 3.067 5.321 1.00 93.50 93 CYS A C 1
ATOM 714 O O . CYS A 1 93 ? 11.374 2.934 4.661 1.00 93.50 93 CYS A O 1
ATOM 716 N N . LYS A 1 94 ? 9.132 2.806 4.806 1.00 94.69 94 LYS A N 1
ATOM 717 C CA . LYS A 1 94 ? 8.932 2.364 3.415 1.00 94.69 94 LYS A CA 1
ATOM 718 C C . LYS A 1 94 ? 9.273 3.472 2.421 1.00 94.69 94 LYS A C 1
ATOM 720 O O . LYS A 1 94 ? 10.006 3.205 1.471 1.00 94.69 94 LYS A O 1
ATOM 725 N N . ALA A 1 95 ? 8.819 4.700 2.675 1.00 95.69 95 ALA A N 1
ATOM 726 C CA . ALA A 1 95 ? 9.099 5.849 1.823 1.00 95.69 95 ALA A CA 1
ATOM 727 C C . ALA A 1 95 ? 10.604 6.148 1.753 1.00 95.69 95 ALA A C 1
ATOM 729 O O . ALA A 1 95 ? 11.168 6.256 0.665 1.00 95.69 95 ALA A O 1
ATOM 730 N N . ARG A 1 96 ? 11.278 6.171 2.910 1.00 95.44 96 ARG A N 1
ATOM 731 C CA . ARG A 1 96 ? 12.732 6.356 3.005 1.00 95.44 96 ARG A CA 1
ATOM 732 C C . ARG A 1 96 ? 13.491 5.281 2.239 1.00 95.44 96 ARG A C 1
ATOM 734 O O . ARG A 1 96 ? 14.396 5.608 1.485 1.00 95.44 96 ARG A O 1
ATOM 741 N N . ARG A 1 97 ? 13.101 4.011 2.396 1.00 93.25 97 ARG A N 1
ATOM 742 C CA . ARG A 1 97 ? 13.716 2.909 1.646 1.00 93.25 97 ARG A CA 1
ATOM 743 C C . ARG A 1 97 ? 13.557 3.098 0.139 1.00 93.25 97 ARG A C 1
ATOM 745 O O . ARG A 1 97 ? 14.512 2.843 -0.580 1.00 93.25 97 ARG A O 1
ATOM 752 N N . GLY A 1 98 ? 12.389 3.552 -0.321 1.00 92.19 98 GLY A N 1
ATOM 753 C CA . GLY A 1 98 ? 12.157 3.869 -1.732 1.00 92.19 98 GLY A CA 1
ATOM 754 C C . GLY A 1 98 ? 13.120 4.941 -2.234 1.00 92.19 98 GLY A C 1
ATOM 755 O O . GLY A 1 98 ? 13.789 4.722 -3.235 1.00 92.19 98 GLY A O 1
ATOM 756 N N . LEU A 1 99 ? 13.256 6.039 -1.481 1.00 92.12 99 LEU A N 1
ATOM 757 C CA . LEU A 1 99 ? 14.159 7.158 -1.786 1.00 92.12 99 LEU A CA 1
ATOM 758 C C . LEU A 1 99 ? 15.646 6.775 -1.820 1.00 92.12 99 LEU A C 1
ATOM 760 O O . LEU A 1 99 ? 16.434 7.460 -2.462 1.00 92.12 99 LEU A O 1
ATOM 764 N N . SER A 1 100 ? 16.042 5.707 -1.128 1.00 91.50 100 SER A N 1
ATOM 765 C CA . SER A 1 100 ? 17.427 5.222 -1.121 1.00 91.50 100 SER A CA 1
ATOM 766 C C . SER A 1 100 ? 17.787 4.341 -2.323 1.00 91.50 100 SER A C 1
ATOM 768 O O . SER A 1 100 ? 18.951 3.969 -2.448 1.00 91.50 100 SER A O 1
ATOM 770 N N . LEU A 1 101 ? 16.831 3.967 -3.182 1.00 88.88 101 LEU A N 1
ATOM 771 C CA . LEU A 1 101 ? 17.113 3.118 -4.342 1.00 88.88 101 LEU A CA 1
ATOM 772 C C . LEU A 1 101 ? 17.750 3.922 -5.484 1.00 88.88 101 LEU A C 1
ATOM 774 O O . LEU A 1 101 ? 17.214 4.936 -5.921 1.00 88.88 101 LEU A O 1
ATOM 778 N N . GLU A 1 102 ? 18.864 3.414 -6.015 1.00 81.19 102 GLU A N 1
ATOM 779 C CA . GLU A 1 102 ? 19.657 4.047 -7.084 1.00 81.19 102 GLU A CA 1
ATOM 780 C C . GLU A 1 102 ? 18.856 4.296 -8.373 1.00 81.19 102 GLU A C 1
ATOM 782 O O . GLU A 1 102 ? 19.104 5.273 -9.080 1.00 81.19 102 GLU A O 1
ATOM 787 N N . VAL A 1 103 ? 17.840 3.469 -8.647 1.00 80.88 103 VAL A N 1
ATOM 788 C CA . VAL A 1 103 ? 16.919 3.638 -9.785 1.00 80.88 103 VAL A CA 1
ATOM 789 C C . VAL A 1 103 ? 16.247 5.016 -9.799 1.00 80.88 103 VAL A C 1
ATOM 791 O O . VAL A 1 103 ? 15.981 5.534 -10.880 1.00 80.88 103 VAL A O 1
ATOM 794 N N . LEU A 1 104 ? 16.032 5.646 -8.635 1.00 73.25 104 LEU A N 1
ATOM 795 C CA . LEU A 1 104 ? 15.424 6.978 -8.554 1.00 73.25 104 LEU A CA 1
ATOM 796 C C . LEU A 1 104 ? 16.331 8.114 -9.043 1.00 73.25 104 LEU A C 1
ATOM 798 O O . LEU A 1 104 ? 15.842 9.215 -9.288 1.00 73.25 104 LEU A O 1
ATOM 802 N N . LYS A 1 105 ? 17.638 7.872 -9.205 1.00 69.50 105 LYS A N 1
ATOM 803 C CA . LYS A 1 105 ? 18.589 8.891 -9.678 1.00 69.50 105 LYS A CA 1
ATOM 804 C C . LYS A 1 105 ? 18.463 9.181 -11.178 1.00 69.50 105 LYS A C 1
ATOM 806 O O . LYS A 1 105 ? 19.163 10.052 -11.687 1.00 69.50 105 LYS A O 1
ATOM 811 N N . HIS A 1 106 ? 17.584 8.468 -11.882 1.00 69.12 106 HIS A N 1
ATOM 812 C CA . HIS A 1 106 ? 17.291 8.712 -13.289 1.00 69.12 106 HIS A CA 1
ATOM 813 C C . HIS A 1 106 ? 16.220 9.802 -13.435 1.00 69.12 106 HIS A C 1
ATOM 815 O O . HIS A 1 106 ? 15.249 9.873 -12.684 1.00 69.12 106 HIS A O 1
ATOM 821 N N . GLN A 1 107 ? 16.387 10.671 -14.430 1.00 60.16 107 GLN A N 1
ATOM 822 C CA . GLN A 1 107 ? 15.550 11.863 -14.616 1.00 60.16 107 GLN A CA 1
ATOM 823 C C . GLN A 1 107 ? 14.060 11.525 -14.834 1.00 60.16 107 GLN A C 1
ATOM 825 O O . GLN A 1 107 ? 13.180 12.294 -14.450 1.00 60.16 107 GLN A O 1
ATOM 830 N N . GLU A 1 108 ? 13.775 10.337 -15.372 1.00 64.06 108 GLU A N 1
ATOM 831 C CA . GLU A 1 108 ? 12.428 9.816 -15.645 1.00 64.06 108 GLU A CA 1
ATOM 832 C C . GLU A 1 108 ? 11.635 9.444 -14.380 1.00 64.06 108 GLU A C 1
ATOM 834 O O . GLU A 1 108 ? 10.415 9.290 -14.431 1.00 64.06 108 GLU A O 1
ATOM 839 N N . THR A 1 109 ? 12.293 9.340 -13.222 1.00 67.62 109 THR A N 1
ATOM 840 C CA . THR A 1 109 ? 11.653 8.952 -11.956 1.00 67.62 109 THR A CA 1
ATOM 841 C C . THR A 1 109 ? 11.412 10.112 -10.992 1.00 67.62 109 THR A C 1
ATOM 843 O O . THR A 1 109 ? 10.968 9.883 -9.863 1.00 67.62 109 THR A O 1
ATOM 846 N N . CYS A 1 110 ? 11.632 11.360 -11.430 1.00 74.62 110 CYS A N 1
ATOM 847 C CA . CYS A 1 110 ? 11.514 12.546 -10.570 1.00 74.62 110 CYS A CA 1
ATOM 848 C C . CYS A 1 110 ? 10.133 12.654 -9.894 1.00 74.62 110 CYS A C 1
ATOM 850 O O . CYS A 1 110 ? 10.031 13.043 -8.732 1.00 74.62 110 CYS A O 1
ATOM 852 N N . HIS A 1 111 ? 9.071 12.218 -10.581 1.00 85.69 111 HIS A N 1
ATOM 853 C CA . HIS A 1 111 ? 7.715 12.245 -10.041 1.00 85.69 111 HIS A CA 1
ATOM 854 C C . HIS A 1 111 ? 7.538 11.301 -8.842 1.00 85.69 111 HIS A C 1
ATOM 856 O O . HIS A 1 111 ? 6.960 11.696 -7.828 1.00 85.69 111 HIS A O 1
ATOM 862 N N . LEU A 1 112 ? 8.067 10.074 -8.927 1.00 89.06 112 LEU A N 1
ATOM 863 C CA . LEU A 1 112 ? 7.997 9.095 -7.837 1.00 89.06 112 LEU A CA 1
ATOM 864 C C . LEU A 1 112 ? 8.809 9.553 -6.626 1.00 89.06 112 LEU A C 1
ATOM 866 O O . LEU A 1 112 ? 8.369 9.380 -5.491 1.00 89.06 112 LEU A O 1
ATOM 870 N N . GLU A 1 113 ? 9.962 10.179 -6.857 1.00 91.19 113 GLU A N 1
ATOM 871 C CA . GLU A 1 113 ? 10.768 10.758 -5.785 1.00 91.19 113 GLU A CA 1
ATOM 872 C C . GLU A 1 113 ? 9.992 11.850 -5.029 1.00 91.19 113 GLU A C 1
ATOM 874 O O . GLU A 1 113 ? 9.908 11.814 -3.798 1.00 91.19 113 GLU A O 1
ATOM 879 N N . THR A 1 114 ? 9.364 12.789 -5.748 1.00 92.31 114 THR A N 1
ATOM 880 C CA . THR A 1 114 ? 8.520 13.830 -5.139 1.00 92.31 114 THR A CA 1
ATOM 881 C C . THR A 1 114 ? 7.357 13.225 -4.358 1.00 92.31 114 THR A C 1
ATOM 883 O O . THR A 1 114 ? 7.090 13.637 -3.229 1.00 92.31 114 THR A O 1
ATOM 886 N N . GLN A 1 115 ? 6.686 12.222 -4.923 1.00 94.44 115 GLN A N 1
ATOM 887 C CA . GLN A 1 115 ? 5.570 11.542 -4.268 1.00 94.44 115 GLN A CA 1
ATOM 888 C C . GLN A 1 115 ? 5.988 10.812 -2.983 1.00 94.44 115 GLN A C 1
ATOM 890 O O . GLN A 1 115 ? 5.275 10.869 -1.979 1.00 94.44 115 GLN A O 1
ATOM 895 N N . LEU A 1 116 ? 7.146 10.149 -2.989 1.00 95.00 116 LEU A N 1
ATOM 896 C CA . LEU A 1 116 ? 7.701 9.485 -1.809 1.00 95.00 116 LEU A CA 1
ATOM 897 C C . LEU A 1 116 ? 8.076 10.489 -0.714 1.00 95.00 116 LEU A C 1
ATOM 899 O O . LEU A 1 116 ? 7.763 10.245 0.451 1.00 95.00 116 LEU A O 1
ATOM 903 N N . LYS A 1 117 ? 8.694 11.623 -1.075 1.00 96.12 117 LYS A N 1
ATOM 904 C CA . LYS A 1 117 ? 8.991 12.710 -0.124 1.00 96.12 117 LYS A CA 1
ATOM 905 C C . LYS A 1 117 ? 7.710 13.263 0.496 1.00 96.12 117 LYS A C 1
ATOM 907 O O . LYS A 1 117 ? 7.602 13.293 1.716 1.00 96.12 117 LYS A O 1
ATOM 912 N N . ALA A 1 118 ? 6.709 13.574 -0.327 1.00 96.69 118 ALA A N 1
ATOM 913 C CA . ALA A 1 118 ? 5.423 14.079 0.147 1.00 96.69 118 ALA A CA 1
ATOM 914 C C . ALA A 1 118 ? 4.731 13.107 1.121 1.00 96.69 118 ALA A C 1
ATOM 916 O O . ALA A 1 118 ? 4.219 13.530 2.156 1.00 96.69 118 ALA A O 1
ATOM 917 N N . LEU A 1 119 ? 4.752 11.799 0.834 1.00 96.25 119 LEU A N 1
ATOM 918 C CA . LEU A 1 119 ? 4.215 10.786 1.750 1.00 96.25 119 LEU A CA 1
ATOM 919 C C . LEU A 1 119 ? 5.016 10.675 3.048 1.00 96.25 119 LEU A C 1
ATOM 921 O O . LEU A 1 119 ? 4.428 10.502 4.115 1.00 96.25 119 LEU A O 1
ATOM 925 N N . MET A 1 120 ? 6.344 10.756 2.965 1.00 97.19 120 MET A N 1
ATOM 926 C CA . MET A 1 120 ? 7.205 10.727 4.144 1.00 97.19 120 MET A CA 1
ATOM 927 C C . MET A 1 120 ? 6.924 11.926 5.054 1.00 97.19 120 MET A C 1
ATOM 929 O O . MET A 1 120 ? 6.755 11.742 6.259 1.00 97.19 120 MET A O 1
ATOM 933 N N . ASP A 1 121 ? 6.812 13.125 4.483 1.00 97.25 121 ASP A N 1
ATOM 934 C CA . ASP A 1 121 ? 6.519 14.356 5.221 1.00 97.25 121 ASP A CA 1
ATOM 935 C C . ASP A 1 121 ? 5.116 14.326 5.835 1.00 97.25 121 ASP A C 1
ATOM 937 O O . ASP A 1 121 ? 4.947 14.664 7.010 1.00 97.25 121 ASP A O 1
ATOM 941 N N . LEU A 1 122 ? 4.121 13.840 5.084 1.00 96.81 122 LEU A N 1
ATOM 942 C CA . LEU A 1 122 ? 2.762 13.630 5.585 1.00 96.81 122 LEU A CA 1
ATOM 943 C C . LEU A 1 122 ? 2.754 12.691 6.800 1.00 96.81 122 LEU A C 1
ATOM 945 O O . LEU A 1 122 ? 2.184 13.025 7.840 1.00 96.81 122 LEU A O 1
ATOM 949 N N . ALA A 1 123 ? 3.417 11.538 6.692 1.00 95.62 123 ALA A N 1
ATOM 950 C CA . ALA A 1 123 ? 3.494 10.561 7.773 1.00 95.62 123 ALA A CA 1
ATOM 951 C C . ALA A 1 123 ? 4.241 11.115 9.001 1.00 95.62 123 ALA A C 1
ATOM 953 O O . ALA A 1 123 ? 3.782 10.946 10.130 1.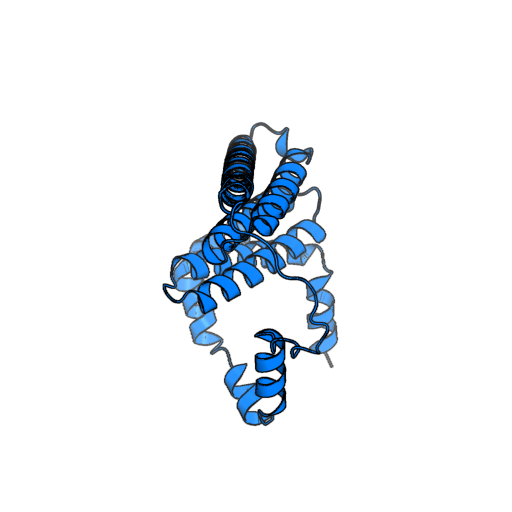00 95.62 123 ALA A O 1
ATOM 954 N N . LEU A 1 124 ? 5.347 11.841 8.800 1.00 95.88 124 LEU A N 1
ATOM 955 C CA . LEU A 1 124 ? 6.067 12.522 9.883 1.00 95.88 124 LEU A CA 1
ATOM 956 C C . LEU A 1 124 ? 5.201 13.576 10.583 1.00 95.88 124 LEU A C 1
ATOM 958 O O . LEU A 1 124 ? 5.251 13.693 11.809 1.00 95.88 124 LEU A O 1
ATOM 962 N N . GLY A 1 125 ? 4.396 14.328 9.829 1.00 94.75 125 GLY A N 1
ATOM 963 C CA . GLY A 1 125 ? 3.429 15.274 10.386 1.00 94.75 125 GLY A CA 1
ATOM 964 C C . GLY A 1 125 ? 2.395 14.584 11.275 1.00 94.75 125 GLY A C 1
ATOM 965 O O . GLY A 1 125 ? 2.144 15.035 12.392 1.00 94.75 125 GLY A O 1
ATOM 966 N N . LYS A 1 126 ? 1.860 13.445 10.824 1.00 92.69 126 LYS A N 1
ATOM 967 C CA . LYS A 1 126 ? 0.877 12.648 11.575 1.00 92.69 126 LYS A CA 1
ATOM 968 C C . LYS A 1 126 ? 1.447 12.079 12.882 1.00 92.69 126 LYS A C 1
ATOM 970 O O . LYS A 1 126 ? 0.763 12.126 13.899 1.00 92.69 126 LYS A O 1
ATOM 975 N N . ILE A 1 127 ? 2.707 11.631 12.891 1.00 90.50 127 ILE A N 1
ATOM 976 C CA . ILE A 1 127 ? 3.392 11.159 14.115 1.00 90.50 127 ILE A CA 1
ATOM 977 C C . ILE A 1 127 ? 3.492 12.276 15.162 1.00 90.50 127 ILE A C 1
ATOM 979 O O . ILE A 1 127 ? 3.236 12.047 16.341 1.00 90.50 127 ILE A O 1
ATOM 983 N N . LYS A 1 128 ? 3.842 13.499 14.743 1.00 85.00 128 LYS A N 1
ATOM 984 C CA . LYS A 1 128 ? 3.962 14.649 15.659 1.00 85.00 128 LYS A CA 1
ATOM 985 C C . LYS A 1 128 ? 2.627 15.016 16.311 1.00 85.00 128 LYS A C 1
ATOM 987 O O . LYS A 1 128 ? 2.609 15.427 17.466 1.00 85.00 128 LYS A O 1
ATOM 992 N N . ILE A 1 129 ? 1.524 14.869 15.578 1.00 77.94 129 ILE A N 1
ATOM 993 C CA . ILE A 1 129 ? 0.174 15.123 16.098 1.00 77.94 129 ILE A CA 1
ATOM 994 C C . ILE A 1 129 ? -0.206 14.060 17.140 1.00 77.94 129 ILE A C 1
ATOM 996 O O . ILE A 1 129 ? -0.681 14.417 18.215 1.00 77.94 129 ILE A O 1
ATOM 1000 N N . ASP A 1 130 ? 0.067 12.783 16.857 1.00 63.94 130 ASP A N 1
ATOM 1001 C CA . ASP A 1 130 ? -0.221 11.662 17.767 1.00 63.94 130 ASP A CA 1
ATOM 1002 C C . ASP A 1 130 ? 0.589 11.765 19.078 1.00 63.94 130 ASP A C 1
ATOM 1004 O O . ASP A 1 130 ? 0.058 11.592 20.173 1.00 63.94 130 ASP A O 1
ATOM 1008 N N . GLY A 1 131 ? 1.863 12.170 18.991 1.00 56.50 131 GLY A N 1
ATOM 1009 C CA . GLY A 1 131 ? 2.721 12.389 20.163 1.00 56.50 131 GLY A CA 1
ATOM 1010 C C . GLY A 1 131 ? 2.280 13.550 21.066 1.00 56.50 131 GLY A C 1
ATOM 1011 O O . GLY A 1 131 ? 2.452 13.479 22.282 1.00 56.50 131 GLY A O 1
ATOM 1012 N N . ASN A 1 132 ? 1.667 14.596 20.502 1.00 50.00 132 ASN A N 1
ATOM 1013 C CA . ASN A 1 132 ? 1.169 15.739 21.277 1.00 50.00 132 ASN A CA 1
ATOM 1014 C C . ASN A 1 132 ? -0.192 15.471 21.944 1.00 50.00 132 ASN A C 1
ATOM 1016 O O . ASN A 1 132 ? -0.512 16.112 22.946 1.00 50.00 132 ASN A O 1
ATOM 1020 N N . ALA A 1 133 ? -0.980 14.513 21.443 1.00 48.38 133 ALA A N 1
ATOM 1021 C CA . ALA A 1 133 ? -2.244 14.115 22.067 1.00 48.38 133 ALA A CA 1
ATOM 1022 C C . ALA A 1 133 ? -2.040 13.387 23.414 1.00 48.38 133 ALA A C 1
ATOM 1024 O O . ALA A 1 133 ? -2.917 13.424 24.273 1.00 48.38 133 ALA A O 1
ATOM 1025 N N . ALA A 1 134 ? -0.864 12.793 23.648 1.00 42.56 134 ALA A N 1
ATOM 1026 C CA . ALA A 1 134 ? -0.532 12.116 24.904 1.00 42.56 134 ALA A CA 1
ATOM 1027 C C . ALA A 1 134 ? -0.219 13.067 26.084 1.00 42.56 134 ALA A C 1
ATOM 1029 O O . ALA A 1 134 ? -0.128 12.612 27.221 1.00 42.56 134 ALA A O 1
ATOM 1030 N N . VAL A 1 135 ? -0.064 14.378 25.851 1.00 37.47 135 VAL A N 1
ATOM 1031 C CA . VAL A 1 135 ? 0.402 15.343 26.875 1.00 37.47 135 VAL A CA 1
ATOM 1032 C C . VAL A 1 135 ? -0.746 16.059 27.615 1.00 37.47 135 VAL A C 1
ATOM 1034 O O . VAL A 1 135 ? -0.498 16.839 28.527 1.00 37.47 135 VAL A O 1
ATOM 1037 N N . THR A 1 136 ? -2.019 15.782 27.305 1.00 33.19 136 THR A N 1
ATOM 1038 C CA . THR A 1 136 ? -3.171 16.501 27.908 1.00 33.19 136 THR A CA 1
ATOM 1039 C C . THR A 1 136 ? -4.062 15.683 28.850 1.00 33.19 136 THR A C 1
ATOM 1041 O O . THR A 1 136 ? -5.156 16.125 29.189 1.00 33.19 136 THR A O 1
ATOM 1044 N N . VAL A 1 137 ? -3.586 14.547 29.373 1.00 39.53 137 VAL A N 1
ATOM 1045 C CA . VAL A 1 137 ? -4.237 13.864 30.511 1.00 39.53 137 VAL A CA 1
ATOM 1046 C C . VAL A 1 137 ? -3.208 13.578 31.602 1.00 39.53 137 VAL A C 1
ATOM 1048 O O . VAL A 1 137 ? -2.844 12.440 31.877 1.00 39.53 137 VAL A O 1
ATOM 1051 N N . ALA A 1 138 ? -2.711 14.641 32.223 1.00 36.41 138 ALA A N 1
ATOM 1052 C CA . ALA A 1 138 ? -1.981 14.561 33.479 1.00 36.41 138 ALA A CA 1
ATOM 1053 C C . ALA A 1 138 ? -2.556 15.617 34.424 1.00 36.41 138 ALA A C 1
ATOM 1055 O O . ALA A 1 138 ? -2.089 16.745 34.438 1.00 36.41 138 ALA A O 1
ATOM 1056 N N . ASP A 1 139 ? -3.646 15.263 35.110 1.00 34.06 139 ASP A N 1
ATOM 1057 C CA . ASP A 1 139 ? -3.832 15.547 36.538 1.00 34.06 139 ASP A CA 1
ATOM 1058 C C . ASP A 1 139 ? -5.222 15.104 37.001 1.00 34.06 139 ASP A C 1
ATOM 1060 O O . ASP A 1 139 ? -6.225 15.794 36.834 1.00 34.06 139 ASP A O 1
ATOM 1064 N N . THR A 1 140 ? -5.279 13.922 37.614 1.00 31.52 140 THR A N 1
ATOM 1065 C CA . THR A 1 140 ? -5.968 13.726 38.900 1.00 31.52 140 THR A CA 1
ATOM 1066 C C . THR A 1 140 ? -5.577 12.369 39.485 1.00 31.52 140 THR A C 1
ATOM 1068 O O . THR A 1 140 ? -6.083 11.317 39.114 1.00 31.52 140 THR A O 1
ATOM 1071 N N . SER A 1 141 ? -4.594 12.436 40.383 1.00 32.47 141 SER A N 1
ATOM 1072 C CA . SER A 1 141 ? -4.458 11.662 41.622 1.00 32.47 141 SER A CA 1
ATOM 1073 C C . SER A 1 141 ? -4.866 10.178 41.649 1.00 32.47 141 SER A C 1
ATOM 1075 O O . SER A 1 141 ? -6.036 9.835 41.771 1.00 32.47 141 SER A O 1
ATOM 1077 N N . SER A 1 142 ? -3.838 9.334 41.783 1.00 32.22 142 SER A N 1
ATOM 1078 C CA . SER A 1 142 ? -3.672 8.381 42.894 1.00 32.22 142 SER A CA 1
ATOM 1079 C C . SER A 1 142 ? -4.868 7.499 43.281 1.00 32.22 142 SER A C 1
ATOM 1081 O O . SER A 1 142 ? -5.680 7.889 44.117 1.00 32.22 142 SER A O 1
ATOM 1083 N N . LEU A 1 143 ? -4.794 6.216 42.917 1.00 31.39 143 LEU A N 1
ATOM 1084 C CA . LEU A 1 143 ? -4.835 5.167 43.938 1.00 31.39 143 LEU A CA 1
ATOM 1085 C C . LEU A 1 143 ? -4.137 3.890 43.467 1.00 31.39 143 LEU A C 1
ATOM 1087 O O . LEU A 1 143 ? -4.268 3.442 42.332 1.00 31.39 143 LEU A O 1
ATOM 1091 N N . ALA A 1 144 ? -3.334 3.368 44.384 1.00 30.97 144 ALA A N 1
ATOM 1092 C CA . ALA A 1 144 ? -2.506 2.193 44.256 1.00 30.97 144 ALA A CA 1
ATOM 1093 C C . ALA A 1 144 ? -3.322 0.891 44.213 1.00 30.97 144 ALA A C 1
ATOM 1095 O O . ALA A 1 144 ? -4.432 0.817 44.729 1.00 30.97 144 ALA A O 1
ATOM 1096 N N . ASN A 1 145 ? -2.650 -0.151 43.719 1.00 36.06 145 ASN A N 1
ATOM 1097 C CA . ASN A 1 145 ? -2.893 -1.569 43.977 1.00 36.06 145 ASN A CA 1
ATOM 1098 C C . ASN A 1 145 ? -4.256 -2.131 43.561 1.00 36.06 145 ASN A C 1
ATOM 1100 O O . ASN A 1 145 ? -5.189 -2.172 44.352 1.00 36.06 145 ASN A O 1
ATOM 1104 N N . GLN A 1 146 ? -4.281 -2.767 42.389 1.00 31.56 146 GLN A N 1
ATOM 1105 C CA . GLN A 1 146 ? -4.940 -4.064 42.237 1.00 31.56 146 GLN A CA 1
ATOM 1106 C C . GLN A 1 146 ? -4.278 -4.855 41.101 1.00 31.56 146 GLN A C 1
ATOM 1108 O O . GLN A 1 146 ? -4.483 -4.615 39.914 1.00 31.56 146 GLN A O 1
ATOM 1113 N N . MET A 1 147 ? -3.436 -5.810 41.498 1.00 39.34 147 MET A N 1
ATOM 1114 C CA . MET A 1 147 ? -3.226 -7.032 40.735 1.00 39.34 147 MET A CA 1
ATOM 1115 C C . MET A 1 147 ? -4.558 -7.781 40.745 1.00 39.34 147 MET A C 1
ATOM 1117 O O . MET A 1 147 ? -4.954 -8.265 41.797 1.00 39.34 147 MET A O 1
ATOM 1121 N N . GLU A 1 148 ? -5.216 -7.904 39.596 1.00 32.47 148 GLU A N 1
ATOM 1122 C CA . GLU A 1 148 ? -6.081 -9.048 39.309 1.00 32.47 148 GLU A CA 1
ATOM 1123 C C . GLU A 1 148 ? -6.299 -9.187 37.795 1.00 32.47 148 GLU A C 1
ATOM 1125 O O . GLU A 1 148 ? -6.907 -8.354 37.132 1.00 32.47 148 GLU A O 1
ATOM 1130 N N . SER A 1 149 ? -5.713 -10.255 37.247 1.00 45.59 149 SER A N 1
ATOM 1131 C CA . SER A 1 149 ? -6.223 -11.078 36.144 1.00 45.59 149 SER A CA 1
ATOM 1132 C C . SER A 1 149 ? -7.450 -10.527 35.380 1.00 45.59 149 SER A C 1
ATOM 1134 O O . SER A 1 149 ? -8.593 -10.905 35.647 1.00 45.59 149 SER A O 1
ATOM 1136 N N . GLY A 1 150 ? -7.210 -9.727 34.339 1.00 29.20 150 GLY A N 1
ATOM 1137 C CA . GLY A 1 150 ? -8.228 -9.270 33.389 1.00 29.20 150 GLY A CA 1
ATOM 1138 C C . GLY A 1 150 ? -7.996 -9.843 31.990 1.00 29.20 150 GLY A C 1
ATOM 1139 O O . GLY A 1 150 ? -7.114 -9.389 31.276 1.00 29.20 150 GLY A O 1
ATOM 1140 N N . LYS A 1 151 ? -8.768 -10.881 31.645 1.00 39.97 151 LYS A N 1
ATOM 1141 C CA . LYS A 1 151 ? -9.020 -11.496 30.322 1.00 39.97 151 LYS A CA 1
ATOM 1142 C C . LYS A 1 151 ? -8.284 -10.876 29.119 1.00 39.97 151 LYS A C 1
ATOM 1144 O O . LYS A 1 151 ? -8.576 -9.751 28.733 1.00 39.97 151 LYS A O 1
ATOM 1149 N N . LYS A 1 152 ? -7.459 -11.693 28.437 1.00 45.06 152 LYS A N 1
ATOM 1150 C CA . LYS A 1 152 ? -7.059 -11.478 27.033 1.00 45.06 152 LYS A CA 1
ATOM 1151 C C . LYS A 1 152 ? -8.298 -11.084 26.234 1.00 45.06 152 LYS A C 1
ATOM 1153 O O . LYS A 1 152 ? -9.187 -11.909 26.025 1.00 45.06 152 LYS A O 1
ATOM 1158 N N . GLU A 1 153 ? -8.349 -9.824 25.839 1.00 44.84 153 GLU A N 1
ATOM 1159 C CA . GLU A 1 153 ? -9.337 -9.310 24.912 1.00 44.84 153 GLU A CA 1
ATOM 1160 C C . GLU A 1 153 ? -9.242 -10.162 23.642 1.00 44.84 153 GLU A C 1
ATOM 1162 O O . GLU A 1 153 ? -8.170 -10.304 23.050 1.00 44.84 153 GLU A O 1
ATOM 1167 N N . ASP A 1 154 ? -10.332 -10.857 23.320 1.00 51.28 154 ASP A N 1
ATOM 1168 C CA . ASP A 1 154 ? -10.395 -11.844 22.245 1.00 51.28 154 ASP A CA 1
ATOM 1169 C C . ASP A 1 154 ? -10.186 -11.083 20.931 1.00 51.28 154 ASP A C 1
ATOM 1171 O O . ASP A 1 154 ? -11.113 -10.446 20.422 1.00 51.28 154 ASP A O 1
ATOM 1175 N N . SER A 1 155 ? -8.943 -11.068 20.439 1.00 66.25 155 SER A N 1
ATOM 1176 C CA . SER A 1 155 ? -8.562 -10.246 19.294 1.00 66.25 155 SER A CA 1
ATOM 1177 C C . SER A 1 155 ? -9.477 -10.578 18.114 1.00 66.25 155 SER A C 1
ATOM 1179 O O . SER A 1 155 ? -9.895 -11.726 17.943 1.00 66.25 155 SER A O 1
ATOM 1181 N N . SER A 1 156 ? -9.808 -9.606 17.260 1.00 51.81 156 SER A N 1
ATOM 1182 C CA . SER A 1 156 ? -10.653 -9.854 16.076 1.00 51.81 156 SER A CA 1
ATOM 1183 C C . SER A 1 156 ? -10.126 -11.015 15.212 1.00 51.81 156 SER A C 1
ATOM 1185 O O . SER A 1 156 ? -10.898 -11.727 14.571 1.00 51.81 156 SER A O 1
ATOM 1187 N N . ILE A 1 157 ? -8.814 -11.273 15.277 1.00 53.41 157 ILE A N 1
ATOM 1188 C CA . ILE A 1 157 ? -8.135 -12.424 14.674 1.00 53.41 157 ILE A CA 1
ATOM 1189 C C . ILE A 1 157 ? -8.530 -13.745 15.354 1.00 53.41 157 ILE A C 1
ATOM 1191 O O . ILE A 1 157 ? -8.783 -14.732 14.665 1.00 53.41 157 ILE A O 1
ATOM 1195 N N . ASP A 1 158 ? -8.617 -13.793 16.682 1.00 65.88 158 ASP A N 1
ATOM 1196 C CA . ASP A 1 158 ? -9.039 -14.987 17.426 1.00 65.88 158 ASP A CA 1
ATOM 1197 C C . ASP A 1 158 ? -10.518 -15.309 17.198 1.00 65.88 158 ASP A C 1
ATOM 1199 O O . ASP A 1 158 ? -10.885 -16.479 17.051 1.00 65.88 158 ASP A O 1
ATOM 1203 N N . ARG A 1 159 ? -11.366 -14.284 17.054 1.00 65.56 159 ARG A N 1
ATOM 1204 C CA . ARG A 1 159 ? -12.763 -14.457 16.624 1.00 65.56 159 ARG A CA 1
ATOM 1205 C C . ARG A 1 159 ? -12.863 -15.019 15.208 1.00 65.56 159 ARG A C 1
ATOM 1207 O O . ARG A 1 159 ? -13.608 -15.976 14.996 1.00 65.56 159 ARG A O 1
ATOM 1214 N N . LEU A 1 160 ? -12.081 -14.490 14.265 1.00 61.41 160 LEU A N 1
ATOM 1215 C CA . LEU A 1 160 ? -12.046 -14.991 12.889 1.00 61.41 160 LEU A CA 1
ATOM 1216 C C . LEU A 1 160 ? -11.544 -16.439 12.828 1.00 61.41 160 LEU A C 1
ATOM 1218 O O . LEU A 1 160 ? -12.141 -17.264 12.141 1.00 61.41 160 LEU A O 1
ATOM 1222 N N . LYS A 1 161 ? -10.508 -16.786 13.602 1.00 61.88 161 LYS A N 1
ATOM 1223 C CA . LYS A 1 161 ? -10.007 -18.167 13.718 1.00 61.88 161 LYS A CA 1
ATOM 1224 C C . LYS A 1 161 ? -11.069 -19.117 14.266 1.00 61.88 161 LYS A C 1
ATOM 1226 O O . LYS A 1 161 ? -11.253 -20.201 13.718 1.00 61.88 161 LYS A O 1
ATOM 1231 N N . LYS A 1 162 ? -11.790 -18.714 15.318 1.00 77.50 162 LYS A N 1
ATOM 1232 C CA . LYS A 1 162 ? -12.887 -19.509 15.899 1.00 77.50 162 LYS A CA 1
ATOM 1233 C C . LYS A 1 162 ? -14.048 -19.671 14.921 1.00 77.50 162 LYS A C 1
ATOM 1235 O O . LYS A 1 162 ? -14.610 -20.757 14.833 1.00 77.50 162 LYS A O 1
ATOM 1240 N N . PHE A 1 163 ? -14.398 -18.618 14.185 1.00 74.38 163 PHE A N 1
ATOM 1241 C CA . PHE A 1 163 ? -15.425 -18.668 13.147 1.00 74.38 163 PHE A CA 1
ATOM 1242 C C . PHE A 1 163 ? -15.013 -19.610 12.010 1.00 74.38 163 PHE A C 1
ATOM 1244 O O . PHE A 1 163 ? -15.743 -20.543 11.689 1.00 74.38 163 PHE A O 1
ATOM 1251 N N . TRP A 1 164 ? -13.794 -19.452 11.489 1.00 72.94 164 TRP A N 1
ATOM 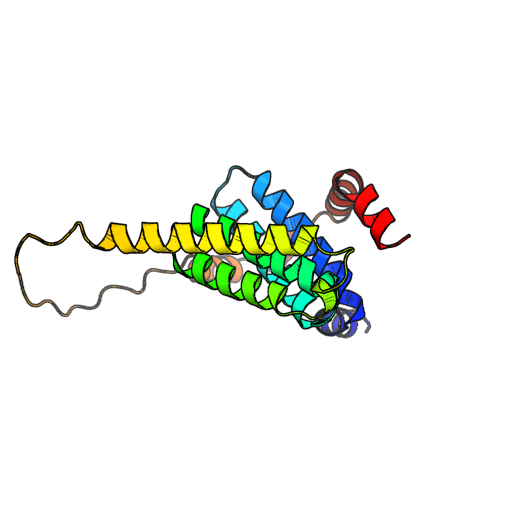1252 C CA . TRP A 1 164 ? -13.231 -20.309 10.448 1.00 72.94 164 TRP A CA 1
ATOM 1253 C C . TRP A 1 164 ? -13.161 -21.780 10.869 1.00 72.94 164 TRP A C 1
ATOM 1255 O O . TRP A 1 164 ? -13.500 -22.668 10.090 1.00 72.94 164 TRP A O 1
ATOM 1265 N N . ALA A 1 165 ? -12.762 -22.065 12.110 1.00 77.50 165 ALA A N 1
ATOM 1266 C CA . ALA A 1 165 ? -12.709 -23.428 12.634 1.00 77.50 165 ALA A CA 1
ATOM 1267 C C . ALA A 1 165 ? -14.088 -24.113 12.648 1.00 77.50 165 ALA A C 1
ATOM 1269 O O . ALA A 1 165 ? -14.153 -25.324 12.452 1.00 77.50 165 ALA A O 1
ATOM 1270 N N . LYS A 1 166 ? -15.173 -23.346 12.826 1.00 83.69 166 LYS A N 1
ATOM 1271 C CA . LYS A 1 166 ? -16.554 -23.853 12.886 1.00 83.69 166 LYS A CA 1
ATOM 1272 C C . LYS A 1 166 ? -17.207 -24.079 11.522 1.00 83.69 166 LYS A C 1
ATOM 1274 O O . LYS A 1 166 ? -18.213 -24.774 11.463 1.00 83.69 166 LYS A O 1
ATOM 1279 N N . LEU A 1 167 ? -16.671 -23.505 10.446 1.00 73.06 167 LEU A N 1
ATOM 1280 C CA . LEU A 1 167 ? -17.214 -23.721 9.106 1.00 73.06 167 LEU A CA 1
ATOM 1281 C C . LEU A 1 167 ? -16.870 -25.128 8.605 1.00 73.06 167 LEU A C 1
ATOM 1283 O O . LEU A 1 167 ? -15.718 -25.575 8.706 1.00 73.06 167 LEU A O 1
ATOM 1287 N N . ASP A 1 168 ? -17.851 -25.809 8.018 1.00 80.06 168 ASP A N 1
ATOM 1288 C CA . ASP A 1 168 ? -17.622 -27.080 7.341 1.00 80.06 168 ASP A CA 1
ATOM 1289 C C . ASP A 1 168 ? -16.872 -26.886 6.006 1.00 80.06 168 ASP A C 1
ATOM 1291 O O . ASP A 1 168 ? -16.648 -25.769 5.526 1.00 80.06 168 ASP A O 1
ATOM 1295 N N . GLY A 1 169 ? -16.420 -27.992 5.412 1.00 58.44 169 GLY A N 1
ATOM 1296 C CA . GLY A 1 169 ? -15.632 -27.957 4.178 1.00 58.44 169 GLY A CA 1
ATOM 1297 C C . GLY A 1 169 ? -16.380 -27.384 2.970 1.00 58.44 169 GLY A C 1
ATOM 1298 O O . GLY A 1 169 ? -15.733 -26.847 2.069 1.00 58.44 169 GLY A O 1
ATOM 1299 N N . LYS A 1 170 ? -17.716 -27.467 2.944 1.00 68.38 170 LYS A N 1
ATOM 1300 C CA . LYS A 1 170 ? -18.554 -26.898 1.885 1.00 68.38 170 LYS A CA 1
ATOM 1301 C C . LYS A 1 170 ? -18.690 -25.390 2.080 1.00 68.38 170 LYS A C 1
ATOM 1303 O O . LYS A 1 170 ? -18.385 -24.658 1.147 1.00 68.38 170 LYS A O 1
ATOM 1308 N N . SER A 1 171 ? -19.009 -24.923 3.286 1.00 60.53 171 SER A N 1
ATOM 1309 C CA . SER A 1 171 ? -19.101 -23.487 3.586 1.00 60.53 171 SER A CA 1
ATOM 1310 C C . SER A 1 171 ? -17.762 -22.768 3.440 1.00 60.53 171 SER A C 1
ATOM 1312 O O . SER A 1 171 ? -17.724 -21.645 2.952 1.00 60.53 171 SER A O 1
ATOM 1314 N N . LYS A 1 172 ? -16.641 -23.411 3.799 1.00 65.62 172 LYS A N 1
ATOM 1315 C CA . LYS A 1 172 ? -15.298 -22.871 3.517 1.00 65.62 172 LYS A CA 1
ATOM 1316 C C . LYS A 1 172 ? -15.051 -22.736 2.021 1.00 65.62 172 LYS A C 1
ATOM 1318 O O . LYS A 1 172 ? -14.505 -21.728 1.593 1.00 65.62 172 LYS A O 1
ATOM 1323 N N . LYS A 1 173 ? -15.445 -23.740 1.231 1.00 58.31 173 LYS A N 1
ATOM 1324 C CA . LYS A 1 173 ? -15.337 -23.683 -0.230 1.00 58.31 173 LYS A CA 1
ATOM 1325 C C . LYS A 1 173 ? -16.221 -22.586 -0.801 1.00 58.31 173 LYS A C 1
ATOM 1327 O O . LYS A 1 173 ? -15.707 -21.810 -1.577 1.00 58.31 173 LYS A O 1
ATOM 1332 N N . GLU A 1 174 ? -17.478 -22.473 -0.389 1.00 59.94 174 GLU A N 1
ATOM 1333 C CA . GLU A 1 174 ? -18.401 -21.423 -0.848 1.00 59.94 174 GLU A CA 1
ATOM 1334 C C . GLU A 1 174 ? -17.925 -20.016 -0.465 1.00 59.94 174 GLU A C 1
ATOM 1336 O O . GLU A 1 174 ? -17.956 -19.119 -1.296 1.00 59.94 174 GLU A O 1
ATOM 1341 N N . LEU A 1 175 ? -17.392 -19.831 0.747 1.00 55.78 175 LEU A N 1
ATOM 1342 C CA . LEU A 1 175 ? -16.806 -18.559 1.185 1.00 55.78 175 LEU A CA 1
ATOM 1343 C C . LEU A 1 175 ? -15.527 -18.198 0.403 1.00 55.78 175 LEU A C 1
ATOM 1345 O O . LEU A 1 175 ? -15.213 -17.024 0.232 1.00 55.78 175 LEU A O 1
ATOM 1349 N N . LEU A 1 176 ? -14.779 -19.209 -0.056 1.00 56.84 176 LEU A N 1
ATOM 1350 C CA . LEU A 1 176 ? -13.588 -19.063 -0.901 1.00 56.84 176 LEU A CA 1
ATOM 1351 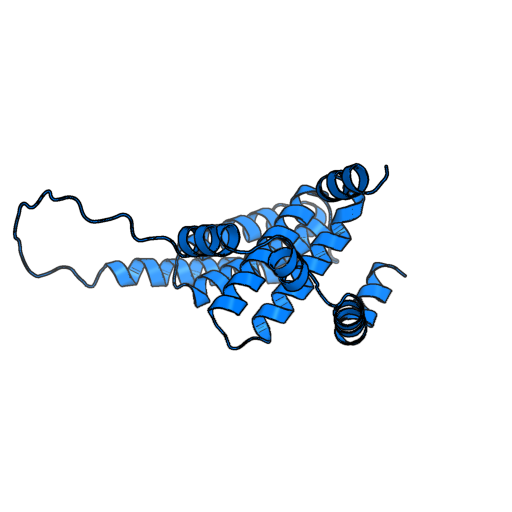C C . LEU A 1 176 ? -13.902 -19.083 -2.402 1.00 56.84 176 LEU A C 1
ATOM 1353 O O . LEU A 1 176 ? -12.997 -18.845 -3.207 1.00 56.84 176 LEU A O 1
ATOM 1357 N N . VAL A 1 177 ? -15.147 -19.375 -2.794 1.00 53.28 177 VAL A N 1
ATOM 1358 C CA . VAL A 1 177 ? -15.601 -19.282 -4.181 1.00 53.28 177 VAL A CA 1
ATOM 1359 C C . VAL A 1 177 ? -15.765 -17.802 -4.462 1.00 53.28 177 VAL A C 1
ATOM 1361 O O . VAL A 1 177 ? -16.827 -17.202 -4.346 1.00 53.28 177 VAL A O 1
ATOM 1364 N N . VAL A 1 178 ? -14.645 -17.199 -4.825 1.00 54.69 178 VAL A N 1
ATOM 1365 C CA . VAL A 1 178 ? -14.667 -15.996 -5.628 1.00 54.69 178 VAL A CA 1
ATOM 1366 C C . VAL A 1 178 ? -15.239 -16.426 -6.969 1.00 54.69 178 VAL A C 1
ATOM 1368 O O . VAL A 1 178 ? -14.663 -17.304 -7.620 1.00 54.69 178 VAL A O 1
ATOM 1371 N N . ASP A 1 179 ? -16.377 -15.854 -7.370 1.00 63.25 179 ASP A N 1
A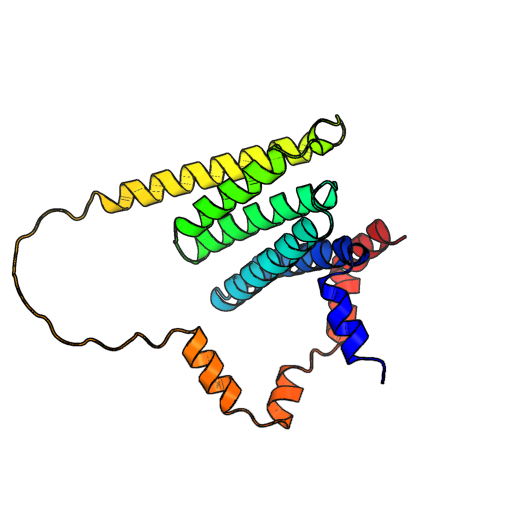TOM 1372 C CA . ASP A 1 179 ? -16.847 -16.009 -8.741 1.00 63.25 179 ASP A CA 1
ATOM 1373 C C . ASP A 1 179 ? -15.753 -15.444 -9.646 1.00 63.25 179 ASP A C 1
ATOM 1375 O O . ASP A 1 179 ? -15.569 -14.238 -9.797 1.00 63.25 179 ASP A O 1
ATOM 1379 N N . SER A 1 180 ? -14.944 -16.356 -10.178 1.00 45.12 180 SER A N 1
ATOM 1380 C CA . SER A 1 180 ? -13.789 -16.012 -10.992 1.00 45.12 180 SER A CA 1
ATOM 1381 C C . SER A 1 180 ? -14.200 -15.231 -12.233 1.00 45.12 180 SER A C 1
ATOM 1383 O O . SER A 1 180 ? -13.415 -14.427 -12.716 1.00 45.12 180 SER A O 1
ATOM 1385 N N . LYS A 1 181 ? -15.430 -15.419 -12.722 1.00 51.72 181 LYS A N 1
ATOM 1386 C CA . LYS A 1 181 ? -15.953 -14.728 -13.893 1.00 51.72 181 LYS A CA 1
ATOM 1387 C C . LYS A 1 181 ? -16.308 -13.293 -13.539 1.00 51.72 181 LYS A C 1
ATOM 1389 O O . LYS A 1 181 ? -15.905 -12.391 -14.265 1.00 51.72 181 LYS A O 1
ATOM 1394 N N . ASP A 1 182 ? -16.954 -13.072 -12.400 1.00 54.62 182 ASP A N 1
ATOM 1395 C CA . ASP A 1 182 ? -17.254 -11.723 -11.911 1.00 54.62 182 ASP A CA 1
ATOM 1396 C C . ASP A 1 182 ? -15.999 -10.980 -11.459 1.00 54.62 182 ASP A C 1
ATOM 1398 O O . ASP A 1 182 ? -15.856 -9.794 -11.748 1.00 54.62 182 ASP A O 1
ATOM 1402 N N . LEU A 1 183 ? -15.043 -11.669 -10.830 1.00 46.62 183 LEU A N 1
ATOM 1403 C CA . LEU A 1 183 ? -13.751 -11.081 -10.488 1.00 46.62 183 LEU A CA 1
ATOM 1404 C C . LEU A 1 183 ? -12.962 -10.718 -11.750 1.00 46.62 183 LEU A C 1
ATOM 1406 O O . LEU A 1 183 ? -12.442 -9.609 -11.839 1.00 46.62 183 LEU A O 1
ATOM 1410 N N . VAL A 1 184 ? -12.878 -11.616 -12.737 1.00 52.19 184 VAL A N 1
ATOM 1411 C CA . VAL A 1 184 ? -12.193 -11.342 -14.011 1.00 52.19 184 VAL A CA 1
ATOM 1412 C C . VAL A 1 184 ? -12.897 -10.222 -14.770 1.00 52.19 184 VAL A C 1
ATOM 1414 O O . VAL A 1 184 ? -12.214 -9.325 -15.254 1.00 52.19 184 VAL A O 1
ATOM 1417 N N . ASN A 1 185 ? -14.231 -10.208 -14.810 1.00 61.28 185 ASN A N 1
ATOM 1418 C CA . ASN A 1 185 ? -15.007 -9.128 -15.418 1.00 61.28 185 ASN A CA 1
ATOM 1419 C C . ASN A 1 185 ? -14.785 -7.801 -14.691 1.00 61.28 185 ASN A C 1
ATOM 1421 O O . ASN A 1 185 ? -14.565 -6.783 -15.337 1.00 61.28 185 ASN A O 1
ATOM 1425 N N . TYR A 1 186 ? -14.794 -7.788 -13.357 1.00 57.72 186 TYR A N 1
ATOM 1426 C CA . TYR A 1 186 ? -14.493 -6.596 -12.566 1.00 57.72 186 TYR A CA 1
ATOM 1427 C C . TYR A 1 186 ? -13.073 -6.097 -12.852 1.00 57.72 186 TYR A C 1
ATOM 1429 O O . TYR A 1 186 ? -12.880 -4.908 -13.111 1.00 57.72 186 TYR A O 1
ATOM 1437 N N . ILE A 1 187 ? -12.090 -7.005 -12.883 1.00 59.25 187 ILE A N 1
ATOM 1438 C CA . ILE A 1 187 ? -10.695 -6.672 -13.177 1.00 59.25 187 ILE A CA 1
ATOM 1439 C C . ILE A 1 187 ? -10.546 -6.138 -14.606 1.00 59.25 187 ILE A C 1
ATOM 1441 O O . ILE A 1 187 ? -9.908 -5.108 -14.803 1.00 59.25 187 ILE A O 1
ATOM 1445 N N . GLN A 1 188 ? -11.153 -6.779 -15.604 1.00 65.00 188 GLN A N 1
ATOM 1446 C CA . GLN A 1 188 ? -11.098 -6.331 -16.998 1.00 65.00 188 GLN A CA 1
ATOM 1447 C C . GLN A 1 188 ? -11.836 -5.008 -17.214 1.00 65.00 188 GLN A C 1
ATOM 1449 O O . GLN A 1 188 ? -11.294 -4.121 -17.866 1.00 65.00 188 GLN A O 1
ATOM 1454 N N . ASN A 1 189 ? -13.020 -4.830 -16.632 1.00 68.06 189 ASN A N 1
ATOM 1455 C CA . ASN A 1 189 ? -13.813 -3.613 -16.810 1.00 68.06 189 ASN A CA 1
ATOM 1456 C C . ASN A 1 189 ? -13.191 -2.400 -16.112 1.00 68.06 189 ASN A C 1
ATOM 1458 O O . ASN A 1 189 ? -13.298 -1.285 -16.611 1.00 68.06 189 ASN A O 1
ATOM 1462 N N . GLN A 1 190 ? -12.559 -2.594 -14.952 1.00 63.12 190 GLN A N 1
ATOM 1463 C CA . GLN A 1 190 ? -12.002 -1.488 -14.164 1.00 63.12 190 GLN A CA 1
ATOM 1464 C C . GLN A 1 190 ? -10.509 -1.263 -14.410 1.00 63.12 190 GLN A C 1
ATOM 1466 O O . GLN A 1 190 ? -10.026 -0.137 -14.299 1.00 63.12 190 GLN A O 1
ATOM 1471 N N . PHE A 1 191 ? -9.770 -2.320 -14.742 1.00 61.06 191 PHE A N 1
ATOM 1472 C CA . PHE A 1 191 ? -8.311 -2.289 -14.832 1.00 61.06 191 PHE A CA 1
ATOM 1473 C C . PHE A 1 191 ? -7.771 -2.887 -16.136 1.00 61.06 191 PHE A C 1
ATOM 1475 O O . PHE A 1 191 ? -6.556 -2.897 -16.321 1.00 61.06 191 PHE A O 1
ATOM 1482 N N . GLY A 1 192 ? -8.620 -3.336 -17.067 1.00 62.38 192 GLY A N 1
ATOM 1483 C CA . GLY A 1 192 ? -8.199 -4.001 -18.307 1.00 62.38 192 GLY A CA 1
ATOM 1484 C C . GLY A 1 192 ? -7.212 -3.184 -19.141 1.00 62.38 192 GLY A C 1
ATOM 1485 O O . GLY A 1 192 ? -6.241 -3.737 -19.650 1.00 62.38 192 GLY A O 1
ATOM 1486 N N . ASP A 1 193 ? -7.375 -1.863 -19.192 1.00 66.69 193 ASP A N 1
ATOM 1487 C CA . ASP A 1 193 ? -6.444 -0.971 -19.898 1.00 66.69 193 ASP A CA 1
ATOM 1488 C C . ASP A 1 193 ? -5.111 -0.774 -19.166 1.00 66.69 193 ASP A C 1
ATOM 1490 O O . ASP A 1 193 ? -4.107 -0.421 -19.789 1.00 66.69 193 ASP A O 1
ATOM 1494 N N . ARG A 1 194 ? -5.079 -0.978 -17.843 1.00 56.25 194 ARG A N 1
ATOM 1495 C CA . ARG A 1 194 ? -3.833 -0.980 -17.058 1.00 56.25 194 ARG A CA 1
ATOM 1496 C C . ARG A 1 194 ? -3.107 -2.310 -17.201 1.00 56.25 194 ARG A C 1
ATOM 1498 O O . ARG A 1 194 ? -1.890 -2.300 -17.359 1.00 56.25 194 ARG A O 1
ATOM 1505 N N . VAL A 1 195 ? -3.856 -3.415 -17.224 1.00 52.59 195 VAL A N 1
ATOM 1506 C CA . VAL A 1 195 ? -3.341 -4.761 -17.506 1.00 52.59 195 VAL A CA 1
ATOM 1507 C C . VAL A 1 195 ? -2.726 -4.788 -18.910 1.00 52.59 195 VAL A C 1
ATOM 1509 O O . VAL A 1 195 ? -1.544 -5.072 -19.051 1.00 52.59 195 VAL A O 1
ATOM 1512 N N . LYS A 1 196 ? -3.449 -4.366 -19.952 1.00 56.69 196 LYS A N 1
ATOM 1513 C CA . LYS A 1 196 ? -2.905 -4.330 -21.324 1.00 56.69 196 LYS A CA 1
ATOM 1514 C C . LYS A 1 196 ? -1.657 -3.453 -21.476 1.00 56.69 196 LYS A C 1
ATOM 1516 O O . LYS A 1 196 ? -0.795 -3.783 -22.271 1.00 56.69 196 LYS A O 1
ATOM 1521 N N . ARG A 1 197 ? -1.534 -2.361 -20.712 1.00 52.41 197 ARG A N 1
ATOM 1522 C CA . ARG A 1 197 ? -0.346 -1.486 -20.742 1.00 52.41 197 ARG A CA 1
ATOM 1523 C C . ARG A 1 197 ? 0.892 -2.067 -20.060 1.00 52.41 197 ARG A C 1
ATOM 1525 O O . ARG A 1 197 ? 1.990 -1.661 -20.408 1.00 52.41 197 ARG A O 1
ATOM 1532 N N . HIS A 1 198 ? 0.721 -2.948 -19.078 1.00 39.09 198 HIS A N 1
ATOM 1533 C CA . HIS A 1 198 ? 1.844 -3.562 -18.359 1.00 39.09 198 HIS A CA 1
ATOM 1534 C C . HIS A 1 198 ? 2.274 -4.909 -18.955 1.00 39.09 198 HIS A C 1
ATOM 1536 O O . HIS A 1 198 ? 3.367 -5.374 -18.650 1.00 39.09 198 HIS A O 1
ATOM 1542 N N . PHE A 1 199 ? 1.425 -5.535 -19.777 1.00 41.12 199 PHE A N 1
ATOM 1543 C CA . PHE A 1 199 ? 1.619 -6.900 -20.281 1.00 41.12 199 PHE A CA 1
ATOM 1544 C C . PHE A 1 199 ? 1.485 -7.037 -21.811 1.00 41.12 199 PHE A C 1
ATOM 1546 O O . PHE A 1 199 ? 1.498 -8.161 -22.309 1.00 41.12 199 PHE A O 1
ATOM 1553 N N . GLY A 1 200 ? 1.287 -5.929 -22.532 1.00 40.84 200 GLY A N 1
ATOM 1554 C CA . GLY A 1 200 ? 1.232 -5.876 -23.998 1.00 40.84 200 GLY A CA 1
ATOM 1555 C C . GLY A 1 200 ? 2.594 -5.635 -24.625 1.00 40.84 200 GLY A C 1
ATOM 1556 O O . GLY A 1 200 ? 3.391 -4.896 -24.008 1.00 40.84 200 GLY A O 1
#